Protein AF-A0A820HIS4-F1 (afdb_monomer)

InterPro domains:
  IPR001242 Condensation domain [PF00668] (1-145)

Solvent-accessible surface area (backbone atoms only — not comparable to full-atom values): 12343 Å² total; per-residue (Å²): 138,90,80,94,79,84,69,64,79,86,78,87,84,84,83,65,54,77,37,23,53,52,57,49,50,53,53,50,50,54,53,49,55,65,48,56,79,52,53,85,62,55,48,74,54,54,48,61,74,66,70,49,54,86,92,61,65,83,72,55,46,65,45,82,44,80,43,74,52,70,75,86,69,73,50,61,58,92,88,45,80,51,81,85,72,82,78,75,82,74,82,63,84,62,88,28,56,31,33,42,37,38,41,35,34,83,80,45,95,75,62,53,76,44,79,46,81,47,60,22,75,94,81,45,56,70,68,57,53,51,51,54,52,51,28,52,48,49,42,52,47,67,72,68,53,79,79,39,81,84,58,100,41,59,72,65,70,46,33,51,68,74,61,60,67,68,46,76,67,57,56,46,51,61,66,69,49,74,84,71,73,64,88,84,68,80,81,83,73,77,87,125

Nearest PDB structures (foldseek):
  6m7l-assembly1_B  TM=7.339E-01  e=7.867E-05  [Actinomadura] parvosata subsp. kistnae
  4whn-assembly2_D  TM=6.836E-01  e=1.164E+00  Actinobacillus pleuropneumoniae
  3sm4-assembly1_A  TM=3.757E-01  e=9.539E-01  Lambdavirus lambda
  7fiv-assembly1_B  TM=4.435E-01  e=6.954E+00  Wolbachia endosymbiont of Culex pipiens

Secondary structure (DSSP, 8-state):
--S--PPP--------TT-BHHHHHHHHHHHHHHHHTTTTS-HHHHHHHT---GGG-TT-SEEEEEEE------EEETTEEE------------SSSEEEEEEE-TTSTT-PEEEEEEE-TTT--HHHHHHHHHHHHHHHHHHH-TTSTTTT--GGG-BGGGS--S-HHHHHHHHHS-----TT--------

Organism: NCBI:txid433720

Foldseek 3Di:
DDDDPDADFQADQDDDQQAAPVRSVVSRVVRVVVRVVVRPDHPVVVCVVVPQDPVRCPRFQEAEAEDEDDPPPQPDDPPDGDDDDPPDPPPPADPHQKYKYWYFYPPPPVRDIDIDIDGHPVNDDPVVSVLQVVLVVQQVCVLPVPPQVPDPDDSRNDRNNPGDSQDPVNVVVVVVPDPPPPPPDDPPDDPD

Radius of gyration: 22.67 Å; Cα contacts (8 Å, |Δi|>4): 168; chains: 1; bounding box: 76×40×51 Å

Mean predicted aligned error: 12.43 Å

pLDDT: mean 74.9, std 14.66, range [38.06, 92.75]

Structure (mmCIF, N/CA/C/O backbone):
data_AF-A0A820HIS4-F1
#
_entry.id   AF-A0A820HIS4-F1
#
loop_
_atom_site.group_PDB
_atom_site.id
_atom_site.type_symbol
_atom_site.label_atom_id
_atom_site.label_alt_id
_atom_site.label_comp_id
_atom_site.label_asym_id
_atom_site.label_entity_id
_atom_site.label_seq_id
_atom_site.pdbx_PDB_ins_code
_atom_site.Cartn_x
_atom_site.Cartn_y
_atom_site.Cartn_z
_atom_site.occupancy
_atom_site.B_iso_or_equiv
_atom_site.auth_seq_id
_atom_site.auth_comp_id
_atom_site.auth_asym_id
_atom_site.auth_atom_id
_atom_site.pdbx_PDB_model_num
ATOM 1 N N . MET A 1 1 ? 19.728 6.999 -22.596 1.00 54.53 1 MET A N 1
ATOM 2 C CA . MET A 1 1 ? 18.481 6.765 -23.357 1.00 54.53 1 MET A CA 1
ATOM 3 C C . MET A 1 1 ? 17.351 7.439 -22.600 1.00 54.53 1 MET A C 1
ATOM 5 O O . MET A 1 1 ? 17.244 7.204 -21.406 1.00 54.53 1 MET A O 1
ATOM 9 N N . VAL A 1 2 ? 16.573 8.308 -23.246 1.0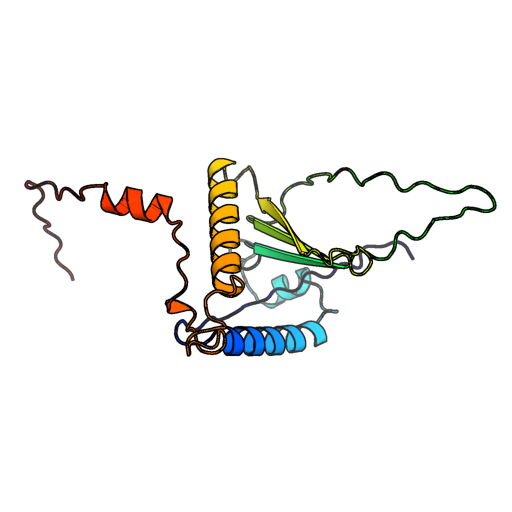0 71.06 2 VAL A N 1
ATOM 10 C CA . VAL A 1 2 ? 15.409 8.976 -22.634 1.00 71.06 2 VAL A CA 1
ATOM 11 C C . VAL A 1 2 ? 14.153 8.355 -23.244 1.00 71.06 2 VAL A C 1
ATOM 13 O O . VAL A 1 2 ? 14.049 8.290 -24.464 1.00 71.06 2 VAL A O 1
ATOM 16 N N . GLY A 1 3 ? 13.243 7.845 -22.413 1.00 72.88 3 GLY A N 1
ATOM 17 C CA . GLY A 1 3 ? 12.033 7.137 -22.845 1.00 72.88 3 GLY A CA 1
ATOM 18 C C . GLY A 1 3 ? 11.175 6.676 -21.661 1.00 72.88 3 GLY A C 1
ATOM 19 O O . GLY A 1 3 ? 11.574 6.827 -20.506 1.00 72.88 3 GLY A O 1
ATOM 20 N N . MET A 1 4 ? 9.986 6.134 -21.939 1.00 70.00 4 MET A N 1
ATOM 21 C CA . MET A 1 4 ? 9.056 5.636 -20.919 1.00 70.00 4 MET A CA 1
ATOM 22 C C . MET A 1 4 ? 9.367 4.169 -20.589 1.00 70.00 4 MET A C 1
ATOM 24 O O . MET A 1 4 ? 9.004 3.276 -21.346 1.00 70.00 4 MET A O 1
ATOM 28 N N . PHE A 1 5 ? 10.030 3.933 -19.453 1.00 70.81 5 PHE A N 1
ATOM 29 C CA . PHE A 1 5 ? 10.424 2.590 -18.986 1.00 70.81 5 PHE A CA 1
ATOM 30 C C . PHE A 1 5 ? 9.758 2.183 -17.665 1.00 70.81 5 PHE A C 1
ATOM 32 O O . PHE A 1 5 ? 10.146 1.196 -17.048 1.00 70.81 5 PHE A O 1
ATOM 39 N N . VAL A 1 6 ? 8.768 2.951 -17.207 1.00 72.56 6 VAL A N 1
ATOM 40 C CA . VAL A 1 6 ? 8.031 2.634 -15.981 1.00 72.56 6 VAL A CA 1
ATOM 41 C C . VAL A 1 6 ? 6.989 1.566 -16.303 1.00 72.56 6 VAL A C 1
ATOM 43 O O . VAL A 1 6 ? 6.107 1.799 -17.129 1.00 72.56 6 VAL A O 1
ATOM 46 N N . SER A 1 7 ? 7.091 0.409 -15.648 1.00 76.94 7 SER A N 1
ATOM 47 C CA . SER A 1 7 ? 6.099 -0.666 -15.724 1.00 76.94 7 SER A CA 1
ATOM 48 C C . SER A 1 7 ? 5.192 -0.618 -14.494 1.00 76.94 7 SER A C 1
ATOM 50 O O . SER A 1 7 ? 5.674 -0.492 -13.368 1.00 76.94 7 SER A O 1
ATOM 52 N N . THR A 1 8 ? 3.878 -0.698 -14.703 1.00 82.69 8 THR A N 1
ATOM 53 C CA . THR A 1 8 ? 2.889 -0.860 -13.629 1.00 82.69 8 THR A CA 1
ATOM 54 C C . THR A 1 8 ? 2.441 -2.311 -13.617 1.00 82.69 8 THR A C 1
ATOM 56 O O . THR A 1 8 ? 1.955 -2.808 -14.631 1.00 82.69 8 THR A O 1
ATOM 59 N N . LEU A 1 9 ? 2.587 -2.978 -12.474 1.00 86.00 9 LEU A N 1
ATOM 60 C CA . LEU A 1 9 ? 2.253 -4.391 -12.331 1.00 86.00 9 LEU A CA 1
ATOM 61 C C . LEU A 1 9 ? 0.975 -4.538 -11.506 1.00 86.00 9 LEU A C 1
ATOM 63 O O . LEU A 1 9 ? 0.950 -4.086 -10.359 1.00 86.00 9 LEU A O 1
ATOM 67 N N . PRO A 1 10 ? -0.090 -5.140 -12.063 1.00 84.88 10 PRO A N 1
ATOM 68 C CA . PRO A 1 10 ? -1.298 -5.390 -11.301 1.00 84.88 10 PRO A CA 1
ATOM 69 C C . PRO A 1 10 ? -1.008 -6.476 -10.264 1.00 84.88 10 PRO A C 1
ATOM 71 O O . PRO A 1 10 ? -0.492 -7.546 -10.592 1.00 84.88 10 PRO A O 1
ATOM 74 N N . HIS A 1 11 ? -1.344 -6.199 -9.007 1.00 84.19 11 HIS A N 1
ATOM 75 C CA . HIS A 1 11 ? -1.096 -7.117 -7.905 1.00 84.19 11 HIS A CA 1
ATOM 76 C C . HIS A 1 11 ? -2.400 -7.425 -7.172 1.00 84.19 11 HIS A C 1
ATOM 78 O O . HIS A 1 11 ? -3.087 -6.521 -6.703 1.00 84.19 11 HIS A O 1
ATOM 84 N N . ARG A 1 12 ? -2.750 -8.712 -7.081 1.00 83.88 12 ARG A N 1
ATOM 85 C CA . ARG A 1 12 ? -3.917 -9.175 -6.325 1.00 83.88 12 ARG A CA 1
ATOM 86 C C . ARG A 1 12 ? -3.440 -9.850 -5.049 1.00 83.88 12 ARG A C 1
ATOM 88 O O . ARG A 1 12 ? -2.970 -10.983 -5.096 1.00 83.88 12 ARG A O 1
ATOM 95 N N . ILE A 1 13 ? -3.592 -9.155 -3.928 1.00 84.12 13 ILE A N 1
ATOM 96 C CA . ILE A 1 13 ? -3.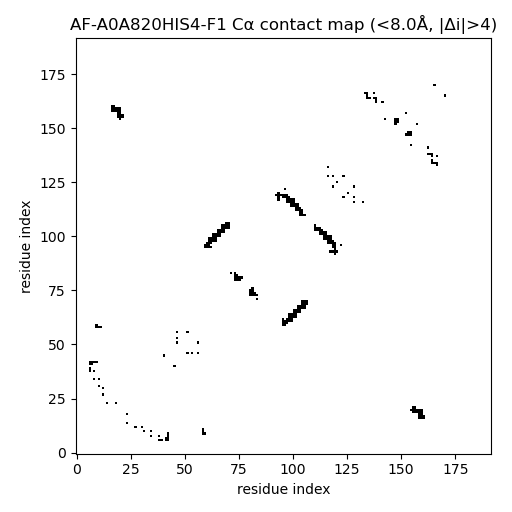290 -9.693 -2.601 1.00 84.12 13 ILE A CA 1
ATOM 97 C C . ILE A 1 13 ? -4.575 -10.285 -2.026 1.00 84.12 13 ILE A C 1
ATOM 99 O O . ILE A 1 13 ? -5.604 -9.613 -1.976 1.00 84.12 13 ILE A O 1
ATOM 103 N N . GLN A 1 14 ? -4.522 -11.550 -1.616 1.00 86.00 14 GLN A N 1
ATOM 104 C CA . GLN A 1 14 ? -5.547 -12.155 -0.770 1.00 86.00 14 GLN A CA 1
ATOM 105 C C . GLN A 1 14 ? -5.054 -12.086 0.671 1.00 86.00 14 GLN A C 1
ATOM 107 O O . GLN A 1 14 ? -3.900 -12.404 0.938 1.00 86.00 14 GLN A O 1
ATOM 112 N N . VAL A 1 15 ? -5.916 -11.630 1.573 1.00 87.31 15 VAL A N 1
ATOM 113 C CA . VAL A 1 15 ? -5.602 -11.504 2.997 1.00 87.31 15 VAL A CA 1
ATOM 114 C C . VAL A 1 15 ? -6.544 -12.422 3.755 1.00 87.31 15 VAL A C 1
ATOM 116 O O . VAL A 1 15 ? -7.760 -12.308 3.598 1.00 87.31 15 VAL A O 1
ATOM 119 N N . ASP A 1 16 ? -5.980 -13.322 4.553 1.00 87.81 16 ASP A N 1
ATOM 120 C CA . ASP A 1 16 ? -6.727 -14.083 5.547 1.00 87.81 16 ASP A CA 1
ATOM 121 C C . ASP A 1 16 ? -6.725 -13.305 6.869 1.00 87.81 16 ASP A C 1
ATOM 123 O O . ASP A 1 16 ? -5.697 -12.765 7.285 1.00 87.81 16 ASP A O 1
ATOM 127 N N . SER A 1 17 ? -7.884 -13.210 7.519 1.00 83.38 17 SER A N 1
ATOM 128 C CA . SER A 1 17 ? -8.020 -12.503 8.791 1.00 83.38 17 SER A CA 1
ATOM 129 C C . SER A 1 17 ? -7.248 -13.172 9.922 1.00 83.38 17 SER A C 1
ATOM 131 O O . SER A 1 17 ? -6.859 -12.478 10.863 1.00 83.38 17 SER A O 1
ATOM 133 N N . ASP A 1 18 ? -7.030 -14.486 9.835 1.00 86.31 18 ASP A N 1
ATOM 134 C CA . ASP A 1 18 ? -6.417 -15.281 10.897 1.00 86.31 18 ASP A CA 1
ATOM 135 C C . ASP A 1 18 ? -4.886 -15.240 10.850 1.00 86.31 18 ASP A C 1
ATOM 137 O O . ASP A 1 18 ? -4.239 -15.500 11.866 1.00 86.31 18 ASP A O 1
ATOM 141 N N . TRP A 1 19 ? -4.304 -14.829 9.720 1.00 87.06 19 TRP A N 1
ATOM 142 C CA . TRP A 1 19 ? -2.857 -14.698 9.558 1.00 87.06 19 TRP A CA 1
ATOM 143 C C . TRP A 1 19 ? -2.252 -13.700 10.535 1.00 87.06 19 TRP A C 1
ATOM 145 O O . TRP A 1 19 ? -2.835 -12.652 10.838 1.00 87.06 19 TRP A O 1
ATOM 155 N N . SER A 1 20 ? -1.047 -14.018 11.006 1.00 85.94 20 SER A N 1
ATOM 156 C CA . SER A 1 20 ? -0.206 -13.036 11.673 1.00 85.94 20 SER A CA 1
ATOM 157 C C . SER A 1 20 ? 0.319 -12.009 10.666 1.00 85.94 20 SER A C 1
ATOM 159 O O . SER A 1 20 ? 0.271 -12.195 9.446 1.00 85.94 20 SER A O 1
ATOM 161 N N . PHE A 1 21 ? 0.852 -10.902 11.176 1.00 83.75 21 PHE A N 1
ATOM 162 C CA . PHE A 1 21 ? 1.512 -9.919 10.322 1.00 83.75 21 PHE A CA 1
ATOM 163 C C . PHE A 1 2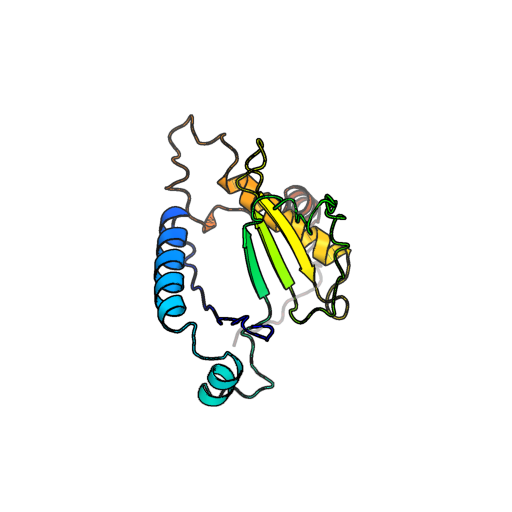1 ? 2.737 -10.495 9.585 1.00 83.75 21 PHE A C 1
ATOM 165 O O . PHE A 1 21 ? 2.993 -10.117 8.442 1.00 83.75 21 PHE A O 1
ATOM 172 N N . GLU A 1 22 ? 3.465 -11.426 10.208 1.00 84.62 22 GLU A N 1
ATOM 173 C CA . GLU A 1 22 ? 4.621 -12.093 9.597 1.00 84.62 22 GLU A CA 1
ATOM 174 C C . GLU A 1 22 ? 4.187 -12.991 8.432 1.00 84.62 22 GLU A C 1
ATOM 176 O O . GLU A 1 22 ? 4.726 -12.854 7.332 1.00 84.62 22 GLU A O 1
ATOM 181 N N . ASP A 1 23 ? 3.138 -13.796 8.632 1.00 88.88 23 ASP A N 1
ATOM 182 C CA . ASP A 1 23 ? 2.566 -14.653 7.584 1.00 88.88 23 ASP A CA 1
ATOM 183 C C . ASP A 1 23 ? 2.096 -13.823 6.380 1.00 88.88 23 ASP A C 1
ATOM 185 O O . ASP A 1 23 ? 2.324 -14.185 5.224 1.00 88.88 23 ASP A O 1
ATOM 189 N N . LEU A 1 24 ? 1.471 -12.667 6.636 1.00 89.00 24 LEU A N 1
ATOM 190 C CA . LEU A 1 24 ? 1.051 -11.757 5.573 1.00 89.00 24 LEU A CA 1
ATOM 191 C C . LEU A 1 24 ? 2.242 -11.187 4.804 1.00 89.00 24 LEU A C 1
ATOM 193 O O . LEU A 1 24 ? 2.196 -11.146 3.574 1.00 89.00 24 LEU A O 1
ATOM 197 N N . ILE A 1 25 ? 3.291 -10.726 5.493 1.00 89.62 25 ILE A N 1
ATOM 198 C CA . ILE A 1 25 ? 4.489 -10.205 4.822 1.00 89.62 25 ILE A CA 1
ATOM 199 C C . ILE A 1 25 ? 5.127 -11.298 3.973 1.00 89.62 25 ILE A C 1
ATOM 201 O O . ILE A 1 25 ? 5.506 -11.028 2.833 1.00 89.62 25 ILE A O 1
ATOM 205 N N . GLU A 1 26 ? 5.244 -12.515 4.500 1.00 91.06 26 GLU A N 1
ATOM 206 C CA . GLU A 1 26 ? 5.811 -13.633 3.759 1.00 91.06 26 GLU A CA 1
ATOM 207 C C . GLU A 1 26 ? 4.979 -13.951 2.513 1.00 91.06 26 GLU A C 1
ATOM 209 O O . GLU A 1 26 ? 5.528 -13.983 1.408 1.00 91.06 26 GLU A O 1
ATOM 214 N N . HIS A 1 27 ? 3.655 -14.043 2.654 1.00 91.62 27 HIS A N 1
ATOM 215 C CA . HIS A 1 27 ? 2.746 -14.253 1.532 1.00 91.62 27 HIS A CA 1
ATOM 216 C C . HIS A 1 27 ? 2.874 -13.155 0.464 1.00 91.62 27 HIS A C 1
ATOM 218 O O . HIS A 1 27 ? 3.011 -13.441 -0.729 1.00 91.62 27 HIS A O 1
ATOM 224 N N . VAL A 1 28 ? 2.858 -11.882 0.875 1.00 91.56 28 VAL A N 1
ATOM 225 C CA . VAL A 1 28 ? 2.992 -10.740 -0.041 1.00 91.56 28 VAL A CA 1
ATOM 226 C C . VAL A 1 28 ? 4.362 -10.746 -0.714 1.00 91.56 28 VAL A C 1
ATOM 228 O O . VAL A 1 28 ? 4.444 -10.522 -1.920 1.00 91.56 28 VAL A O 1
ATOM 231 N N . ARG A 1 29 ? 5.441 -11.050 0.016 1.00 91.75 29 ARG A N 1
ATOM 232 C CA . ARG A 1 29 ? 6.801 -11.152 -0.532 1.00 91.75 29 ARG A CA 1
ATOM 233 C C . ARG A 1 29 ? 6.873 -12.206 -1.632 1.00 91.75 29 ARG A C 1
ATOM 235 O O . ARG A 1 29 ? 7.369 -11.904 -2.716 1.00 91.75 29 ARG A O 1
ATOM 242 N N . GLU A 1 30 ? 6.373 -13.413 -1.382 1.00 92.00 30 GLU A N 1
ATOM 243 C CA . GLU A 1 30 ? 6.366 -14.497 -2.370 1.00 92.00 30 GLU A CA 1
ATOM 244 C C . GLU A 1 30 ? 5.580 -14.116 -3.628 1.00 92.00 30 GLU A C 1
ATOM 246 O O . GLU A 1 30 ? 6.072 -14.269 -4.751 1.00 92.00 30 GLU A O 1
ATOM 251 N N . LYS A 1 31 ? 4.380 -13.547 -3.457 1.00 90.38 31 LYS A N 1
ATOM 252 C CA . LYS A 1 31 ? 3.557 -13.094 -4.584 1.00 90.38 31 LYS A CA 1
ATOM 253 C C . LYS A 1 31 ? 4.231 -11.970 -5.363 1.00 90.38 31 LYS A C 1
ATOM 255 O O . LYS A 1 31 ? 4.244 -12.020 -6.594 1.00 90.38 31 LYS A O 1
ATOM 260 N N . CYS A 1 32 ? 4.809 -10.983 -4.684 1.00 89.06 32 CYS A N 1
ATOM 261 C CA . CYS A 1 32 ? 5.544 -9.892 -5.320 1.00 89.06 32 CYS A CA 1
ATOM 262 C C . CYS A 1 32 ? 6.715 -10.418 -6.155 1.00 89.06 32 CYS A C 1
ATOM 264 O O . CYS A 1 32 ? 6.837 -10.044 -7.320 1.00 89.06 32 CYS A O 1
ATOM 266 N N . LEU A 1 33 ? 7.531 -11.325 -5.606 1.00 90.25 33 LEU A N 1
ATOM 267 C CA . LEU A 1 33 ? 8.662 -11.916 -6.326 1.00 90.25 33 LEU A CA 1
ATOM 268 C C . LEU A 1 33 ? 8.210 -12.662 -7.589 1.00 90.25 33 LEU A C 1
ATOM 270 O O . LEU A 1 33 ? 8.766 -12.421 -8.657 1.00 90.25 33 LEU A O 1
ATOM 274 N N . SER A 1 34 ? 7.147 -13.469 -7.502 1.00 87.69 34 SER A N 1
ATOM 275 C CA . SER A 1 34 ? 6.618 -14.204 -8.664 1.00 87.69 34 SER A CA 1
ATOM 276 C C . SER A 1 34 ? 6.137 -13.294 -9.806 1.00 87.69 34 SER A C 1
ATOM 278 O O . SER A 1 34 ? 6.223 -13.641 -10.983 1.00 87.69 34 SER A O 1
ATOM 280 N N . ILE A 1 35 ? 5.641 -12.096 -9.483 1.00 85.50 35 ILE A N 1
ATOM 281 C CA . ILE A 1 35 ? 5.148 -11.138 -10.482 1.00 85.50 35 ILE A CA 1
ATOM 282 C C . ILE A 1 35 ? 6.287 -10.297 -11.060 1.00 85.50 35 ILE A C 1
ATOM 284 O O . ILE A 1 35 ? 6.244 -9.944 -12.238 1.00 85.50 35 ILE A O 1
ATOM 288 N N . LEU A 1 36 ? 7.332 -10.019 -10.276 1.00 84.88 36 LEU A N 1
ATOM 289 C CA . LEU A 1 36 ? 8.511 -9.299 -10.760 1.00 84.88 36 LEU A CA 1
ATOM 290 C C . LEU A 1 36 ? 9.236 -10.049 -11.887 1.00 84.88 36 LEU A C 1
ATOM 292 O O . LEU A 1 36 ? 9.745 -9.402 -12.804 1.00 84.88 36 LEU A O 1
ATOM 296 N N . GLU A 1 37 ? 9.202 -11.385 -11.891 1.00 86.50 37 GLU A N 1
ATOM 297 C CA . GLU A 1 37 ? 9.705 -12.215 -13.001 1.00 86.50 37 GLU A CA 1
ATOM 298 C C . GLU A 1 37 ? 9.013 -11.905 -14.343 1.00 86.50 37 GLU A C 1
ATOM 300 O O . GLU A 1 37 ? 9.610 -12.053 -15.407 1.00 86.50 37 GLU A O 1
ATOM 305 N N . HIS A 1 38 ? 7.780 -11.393 -14.300 1.00 85.06 38 HIS A N 1
ATOM 306 C CA . HIS A 1 38 ? 6.959 -11.054 -15.464 1.00 85.06 38 HIS A CA 1
ATOM 307 C C . HIS A 1 38 ? 6.901 -9.539 -15.735 1.00 85.06 38 HIS A C 1
ATOM 309 O O . HIS A 1 38 ? 6.102 -9.075 -16.550 1.00 85.06 38 HIS A O 1
ATOM 315 N N . SER A 1 39 ? 7.755 -8.748 -15.072 1.00 83.31 39 SER A N 1
ATOM 316 C CA . SER A 1 39 ? 7.680 -7.277 -15.051 1.00 83.31 39 SER A CA 1
ATOM 317 C C . SER A 1 39 ? 7.829 -6.587 -16.414 1.00 83.31 39 SER A C 1
ATOM 319 O O . SER A 1 39 ? 7.424 -5.431 -16.586 1.00 83.31 39 SER A O 1
ATOM 321 N N . HIS A 1 40 ? 8.387 -7.303 -17.390 1.00 85.25 40 HIS A N 1
ATOM 322 C CA . HIS A 1 40 ? 8.583 -6.834 -18.756 1.00 85.25 40 HIS A CA 1
ATOM 323 C C . HIS A 1 40 ? 7.307 -6.824 -19.596 1.00 85.25 40 HIS A C 1
ATOM 325 O O . HIS A 1 40 ? 7.320 -6.216 -20.665 1.00 85.25 40 HIS A O 1
ATOM 331 N N . TYR A 1 41 ? 6.228 -7.475 -19.148 1.00 86.06 41 TYR A N 1
ATOM 332 C CA . TYR A 1 41 ? 4.973 -7.502 -19.888 1.00 86.06 41 TYR A CA 1
ATOM 333 C C . TYR A 1 41 ? 4.128 -6.254 -19.577 1.00 86.06 41 TYR A C 1
ATOM 335 O O . TYR A 1 41 ? 3.691 -6.077 -18.438 1.00 86.06 41 TYR A O 1
ATOM 343 N N . PRO A 1 42 ? 3.894 -5.354 -20.552 1.00 83.69 42 PRO A N 1
ATOM 344 C CA . PRO A 1 42 ? 3.206 -4.094 -20.287 1.00 83.69 42 PRO A CA 1
ATOM 345 C C . PRO A 1 42 ? 1.748 -4.285 -19.846 1.00 83.69 42 PRO A C 1
ATOM 347 O O . PRO A 1 42 ? 1.003 -5.056 -20.451 1.00 83.69 42 PRO A O 1
ATOM 350 N N . LEU A 1 43 ? 1.305 -3.477 -18.874 1.00 81.06 43 LEU A N 1
ATOM 351 C CA . LEU A 1 43 ? -0.064 -3.488 -18.335 1.00 81.06 43 LEU A CA 1
ATOM 352 C C . LEU A 1 43 ? -1.153 -3.465 -19.419 1.00 81.06 43 LEU A C 1
ATOM 354 O O . LEU A 1 43 ? -2.132 -4.195 -19.321 1.00 81.06 43 LEU A O 1
ATOM 358 N N . GLN A 1 44 ? -0.984 -2.656 -20.469 1.00 79.62 44 GLN A N 1
ATOM 359 C CA . GLN A 1 44 ? -1.964 -2.537 -21.559 1.00 79.62 44 GLN A CA 1
ATOM 360 C C . GLN A 1 44 ? -2.273 -3.880 -22.242 1.00 79.62 44 GLN A C 1
ATOM 362 O O . GLN A 1 44 ? -3.411 -4.126 -22.646 1.00 79.62 44 GLN A O 1
ATOM 367 N N . TYR A 1 45 ? -1.275 -4.761 -22.341 1.00 84.94 45 TYR A N 1
ATOM 368 C CA . TYR A 1 45 ? -1.445 -6.076 -22.941 1.00 84.94 45 TYR A CA 1
ATOM 369 C C . TYR A 1 45 ? -2.092 -7.044 -21.953 1.00 84.94 45 TYR A C 1
ATOM 371 O O . TYR A 1 45 ? -3.042 -7.718 -22.329 1.00 84.94 45 TYR A O 1
ATOM 379 N N . ILE A 1 46 ? -1.717 -6.998 -20.667 1.00 82.62 46 ILE A N 1
ATOM 380 C CA . ILE A 1 46 ? -2.406 -7.752 -19.597 1.00 82.62 46 ILE A CA 1
ATOM 381 C C . ILE A 1 46 ? -3.915 -7.464 -19.613 1.00 82.62 46 ILE A C 1
ATOM 383 O O . ILE A 1 46 ? -4.741 -8.374 -19.538 1.00 82.62 46 ILE A O 1
ATOM 387 N N . LEU A 1 47 ? -4.289 -6.190 -19.743 1.00 78.69 47 LEU A N 1
ATOM 388 C CA . LEU A 1 47 ? -5.691 -5.776 -19.802 1.00 78.69 47 LEU A CA 1
ATOM 389 C C . LEU A 1 47 ? -6.408 -6.310 -21.045 1.00 78.69 47 LEU A C 1
ATOM 391 O O . LEU A 1 47 ? -7.563 -6.712 -20.952 1.00 78.69 47 LEU A O 1
ATOM 395 N N . THR A 1 48 ? -5.728 -6.343 -22.189 1.00 80.88 48 THR A N 1
ATOM 396 C CA . THR A 1 48 ? -6.304 -6.848 -23.443 1.00 80.88 48 THR A CA 1
ATOM 397 C C . THR A 1 48 ? -6.494 -8.367 -23.395 1.00 80.88 48 THR A C 1
ATOM 399 O O . THR A 1 48 ? -7.561 -8.866 -23.753 1.00 80.88 48 THR A O 1
ATOM 402 N N . ASP A 1 49 ? -5.497 -9.094 -22.891 1.00 83.94 49 ASP A N 1
ATOM 403 C CA . ASP A 1 49 ? -5.476 -10.562 -22.875 1.00 83.94 49 ASP A CA 1
ATOM 404 C C . ASP A 1 49 ? -6.373 -11.163 -21.790 1.00 83.94 49 ASP A C 1
ATOM 406 O O . ASP A 1 49 ? -6.881 -12.272 -21.927 1.00 83.94 49 ASP A O 1
ATOM 410 N N . SER A 1 50 ? -6.604 -10.429 -20.701 1.00 76.50 50 SER A N 1
ATOM 411 C CA . SER A 1 50 ? -7.456 -10.885 -19.596 1.00 76.50 50 SER A CA 1
ATOM 412 C C . SER A 1 50 ? -8.951 -10.950 -19.943 1.00 76.50 50 SER A C 1
ATOM 414 O O . SER A 1 50 ? -9.743 -11.380 -19.105 1.00 76.50 50 SER A O 1
ATOM 416 N N . HIS A 1 51 ? -9.360 -10.526 -21.149 1.00 66.62 51 HIS A N 1
ATOM 417 C CA . HIS A 1 51 ? -10.760 -10.425 -21.594 1.00 66.62 51 HIS A CA 1
ATOM 418 C C . HIS A 1 51 ? -11.678 -9.634 -20.642 1.00 66.62 51 HIS A C 1
ATOM 420 O O . HIS A 1 51 ? -12.908 -9.681 -20.753 1.00 66.62 51 HIS A O 1
ATOM 426 N N . LEU A 1 52 ? -11.096 -8.878 -19.712 1.00 62.75 52 LEU A N 1
ATOM 427 C CA . LEU A 1 52 ? -11.821 -7.959 -18.858 1.00 62.75 52 LEU A CA 1
ATOM 428 C C . LEU A 1 52 ? -12.343 -6.834 -19.749 1.00 62.75 52 LEU A C 1
ATOM 430 O O . LEU A 1 52 ? -11.584 -6.184 -20.468 1.00 62.75 52 LEU A O 1
ATOM 434 N N . LYS A 1 53 ? -13.659 -6.596 -19.734 1.00 57.47 53 LYS A N 1
ATOM 435 C CA . LYS A 1 53 ? -14.217 -5.413 -20.403 1.00 57.47 53 LYS A CA 1
ATOM 436 C C . LYS A 1 53 ? -13.497 -4.187 -19.841 1.00 57.47 53 LYS A C 1
ATOM 438 O O . LYS A 1 53 ? -13.399 -4.066 -18.626 1.00 57.47 53 LYS A O 1
ATOM 443 N N . GLN A 1 54 ? -13.035 -3.271 -20.695 1.00 54.59 54 GLN A N 1
ATOM 444 C CA . GLN A 1 54 ? -12.334 -2.047 -20.270 1.00 54.59 54 GLN A CA 1
ATOM 445 C C . GLN A 1 54 ? -13.130 -1.215 -19.241 1.00 54.59 54 GLN A C 1
ATOM 447 O O . GLN A 1 54 ? -12.531 -0.513 -18.438 1.00 54.59 54 GLN A O 1
ATOM 452 N N . SER A 1 55 ? -14.464 -1.334 -19.222 1.00 53.31 55 SER A N 1
ATOM 453 C CA . SER A 1 55 ? -15.352 -0.713 -18.225 1.00 53.31 55 SER A CA 1
ATOM 454 C C . SER A 1 55 ? -15.357 -1.397 -16.850 1.00 53.31 55 SER A C 1
ATOM 456 O O . SER A 1 55 ? -15.891 -0.845 -15.899 1.00 53.31 55 SER A O 1
ATOM 458 N N . ASN A 1 56 ? -14.820 -2.613 -16.760 1.00 51.12 56 ASN A N 1
ATOM 459 C CA . ASN A 1 56 ? -14.860 -3.499 -15.598 1.00 51.12 56 ASN A CA 1
ATOM 460 C C . ASN A 1 56 ? -13.442 -3.905 -15.186 1.00 51.12 56 ASN A C 1
ATOM 462 O O . ASN A 1 56 ? -13.239 -5.054 -14.807 1.00 51.12 56 ASN A O 1
ATOM 466 N N . VAL A 1 57 ? -12.453 -3.022 -15.321 1.00 53.69 57 VAL A N 1
ATOM 467 C CA . VAL A 1 57 ? -11.102 -3.259 -14.800 1.00 53.69 57 VAL A CA 1
ATOM 468 C C . VAL A 1 57 ? -11.069 -2.696 -13.374 1.00 53.69 57 VAL A C 1
ATOM 470 O O . VAL A 1 57 ? -10.701 -1.538 -13.206 1.00 53.69 57 VAL A O 1
ATOM 473 N N . PRO A 1 58 ? -11.423 -3.461 -12.322 1.00 55.44 58 PRO A N 1
ATOM 474 C CA . PRO A 1 58 ? -11.487 -2.977 -10.944 1.00 55.44 58 PRO A CA 1
ATOM 475 C C . PRO A 1 58 ? -10.089 -3.047 -10.294 1.00 55.44 58 PRO A C 1
ATOM 477 O O . PRO A 1 58 ? -9.939 -3.084 -9.081 1.00 55.44 58 PRO A O 1
ATOM 480 N N . PHE A 1 59 ? -9.029 -3.185 -11.101 1.00 54.34 59 PHE A N 1
ATOM 481 C CA . PHE A 1 59 ? -7.708 -3.614 -10.633 1.00 54.34 59 PHE A CA 1
ATOM 482 C C . PHE A 1 59 ? -6.769 -2.456 -10.288 1.00 54.34 59 PHE A C 1
ATOM 484 O O . PHE A 1 59 ? -5.674 -2.703 -9.793 1.00 54.34 59 PHE A O 1
ATOM 491 N N . LEU A 1 60 ? -7.151 -1.210 -10.581 1.00 58.38 60 LEU A N 1
ATOM 492 C CA . LEU A 1 60 ? -6.273 -0.039 -10.455 1.00 58.38 60 LEU A CA 1
ATOM 493 C C . LEU A 1 60 ? -6.955 1.087 -9.668 1.00 58.38 60 LEU A C 1
ATOM 495 O O . LEU A 1 60 ? -6.806 2.260 -9.985 1.00 58.38 60 LEU A O 1
ATOM 499 N N . GLU A 1 61 ? -7.705 0.729 -8.632 1.00 76.50 61 GLU A N 1
ATOM 500 C CA . GLU A 1 61 ? -8.238 1.700 -7.669 1.00 76.50 61 GLU A CA 1
ATOM 501 C C . GLU A 1 61 ? -7.100 2.232 -6.778 1.00 76.50 61 GLU A C 1
ATOM 503 O O . GLU A 1 61 ? -7.030 3.419 -6.464 1.00 76.50 61 GLU A O 1
ATOM 508 N N . ILE A 1 62 ? -6.139 1.368 -6.430 1.00 85.94 62 ILE A N 1
ATOM 509 C CA . ILE A 1 62 ? -5.051 1.698 -5.506 1.00 85.94 62 ILE A CA 1
ATOM 510 C C . ILE A 1 62 ? -3.693 1.419 -6.153 1.00 85.94 62 ILE A C 1
ATOM 512 O O . ILE A 1 62 ? -3.431 0.312 -6.621 1.00 85.94 62 ILE A O 1
ATOM 516 N N . ALA A 1 63 ? -2.802 2.411 -6.129 1.00 88.12 63 ALA A N 1
ATOM 517 C CA . ALA A 1 63 ? -1.404 2.261 -6.526 1.00 88.12 63 ALA A CA 1
ATOM 518 C C . ALA A 1 63 ? -0.451 2.403 -5.334 1.00 88.12 63 ALA A C 1
ATOM 520 O O . ALA A 1 63 ? -0.621 3.281 -4.488 1.00 88.12 63 ALA A O 1
ATOM 521 N N . LEU A 1 64 ? 0.599 1.581 -5.311 1.00 89.50 64 LEU A N 1
ATOM 522 C CA . LEU A 1 64 ? 1.705 1.678 -4.364 1.00 89.50 64 LEU A CA 1
ATOM 523 C C . LEU A 1 64 ? 2.997 1.979 -5.124 1.00 89.50 64 LEU A C 1
ATOM 525 O O . LEU A 1 64 ? 3.401 1.212 -5.994 1.00 89.50 64 LEU A O 1
ATOM 529 N N . ASN A 1 65 ? 3.666 3.062 -4.746 1.00 89.56 65 ASN A N 1
ATOM 530 C CA . ASN A 1 65 ? 4.996 3.402 -5.229 1.00 89.56 65 ASN A CA 1
ATOM 531 C C . ASN A 1 65 ? 5.979 3.349 -4.068 1.00 89.56 65 ASN A C 1
ATOM 533 O O . ASN A 1 65 ? 5.767 4.009 -3.057 1.00 89.56 65 ASN A O 1
ATOM 537 N N . PHE A 1 66 ? 7.082 2.632 -4.239 1.00 89.25 66 PHE A N 1
ATOM 538 C CA . PHE A 1 66 ? 8.212 2.689 -3.322 1.00 89.25 66 PHE A CA 1
ATOM 539 C C . PHE A 1 66 ? 9.397 3.307 -4.055 1.00 89.25 66 PHE A C 1
ATOM 541 O O . PHE A 1 66 ? 9.848 2.778 -5.070 1.00 89.25 66 PHE A O 1
ATOM 548 N N . ILE A 1 67 ? 9.871 4.453 -3.574 1.00 87.44 67 ILE A N 1
ATOM 549 C CA . ILE A 1 67 ? 10.960 5.204 -4.191 1.00 87.44 67 ILE A CA 1
ATOM 550 C C . ILE A 1 67 ? 12.085 5.320 -3.172 1.00 87.44 67 ILE A C 1
ATOM 552 O O . ILE A 1 67 ? 11.949 5.979 -2.140 1.00 87.44 67 ILE A O 1
ATOM 556 N N . THR A 1 68 ? 13.219 4.713 -3.502 1.00 84.56 68 THR A N 1
ATOM 557 C CA . THR A 1 68 ? 14.474 4.959 -2.798 1.00 84.56 68 THR A CA 1
ATOM 558 C C . THR A 1 68 ? 15.115 6.200 -3.398 1.00 84.56 68 THR A C 1
ATOM 560 O O . THR A 1 68 ? 15.476 6.220 -4.576 1.00 84.56 68 THR A O 1
ATOM 563 N N . LEU A 1 69 ? 15.236 7.253 -2.596 1.00 80.12 69 LEU A N 1
ATOM 564 C CA . LEU A 1 69 ? 15.980 8.443 -2.973 1.00 80.12 69 LEU A CA 1
ATOM 565 C C . LEU A 1 69 ? 17.463 8.078 -2.975 1.00 80.12 69 LEU A C 1
ATOM 567 O O . LEU A 1 69 ? 17.996 7.622 -1.968 1.00 80.12 69 LEU A O 1
ATOM 571 N N . SER A 1 70 ? 18.123 8.244 -4.116 1.00 67.94 70 SER A N 1
ATOM 572 C CA . SER A 1 70 ? 19.578 8.135 -4.169 1.00 67.94 70 SER A CA 1
ATOM 573 C C . SER A 1 70 ? 20.204 9.328 -3.449 1.00 67.94 70 SER A C 1
ATOM 575 O O . SER A 1 70 ? 19.560 10.373 -3.303 1.00 67.94 70 SER A O 1
ATOM 577 N N . GLU A 1 71 ? 21.465 9.177 -3.036 1.00 60.94 71 GLU A N 1
ATOM 578 C CA . GLU A 1 71 ? 22.299 10.283 -2.565 1.00 60.94 71 GLU A CA 1
ATOM 579 C C . GLU A 1 71 ? 22.075 11.524 -3.425 1.00 60.94 71 GLU A C 1
ATOM 581 O O . GLU A 1 71 ? 21.917 11.415 -4.646 1.00 60.94 71 GLU A O 1
ATOM 586 N N . LYS A 1 72 ? 22.085 12.702 -2.785 1.00 58.00 72 LYS A N 1
ATOM 587 C CA . LYS A 1 72 ? 22.253 13.981 -3.478 1.00 58.00 72 LYS A CA 1
ATOM 588 C C . LYS A 1 72 ? 23.552 13.890 -4.271 1.00 58.00 72 LYS A C 1
ATOM 590 O O . LYS A 1 72 ? 24.605 14.290 -3.783 1.00 58.00 72 LYS A O 1
ATOM 595 N N . SER A 1 73 ? 23.493 13.354 -5.483 1.00 52.25 73 SER A N 1
ATOM 596 C CA . SER A 1 73 ? 24.571 13.472 -6.436 1.00 52.25 73 SER A CA 1
ATOM 597 C C . SER A 1 73 ? 24.715 14.968 -6.636 1.00 52.25 73 SER A C 1
ATOM 599 O O . SER A 1 73 ? 23.828 15.597 -7.215 1.00 52.25 73 SER A O 1
ATOM 601 N N . GLN A 1 74 ? 25.772 15.556 -6.070 1.00 55.47 74 GLN A N 1
ATOM 602 C CA . GLN A 1 74 ? 26.236 16.867 -6.486 1.00 55.47 74 GLN A CA 1
ATOM 603 C C . GLN A 1 74 ? 26.417 16.757 -7.991 1.00 55.47 74 GLN A C 1
ATOM 605 O O . GLN A 1 74 ? 27.372 16.148 -8.470 1.00 55.47 74 GLN A O 1
ATOM 610 N N . TRP A 1 75 ? 25.437 17.250 -8.739 1.00 58.31 75 TRP A N 1
ATOM 611 C CA . TRP A 1 75 ? 25.563 17.321 -10.175 1.00 58.31 75 TRP A CA 1
ATOM 612 C C . TRP A 1 75 ? 26.594 18.413 -10.426 1.00 58.31 75 TRP A C 1
ATOM 614 O O . TRP A 1 75 ? 26.314 19.601 -10.273 1.00 58.31 75 TRP A O 1
ATOM 624 N N . SER A 1 76 ? 27.824 18.008 -10.713 1.00 60.91 76 SER A N 1
ATOM 625 C CA . SER A 1 76 ? 28.833 18.912 -11.233 1.00 60.91 76 SER A CA 1
ATOM 626 C C . SER A 1 76 ? 28.709 18.925 -12.750 1.00 60.91 76 SER A C 1
ATOM 628 O O . SER A 1 76 ? 28.687 17.882 -13.405 1.00 60.91 76 SER A O 1
ATOM 630 N N . LEU A 1 77 ? 28.594 20.125 -13.310 1.00 62.34 77 LEU A N 1
ATOM 631 C CA . LEU A 1 77 ? 28.862 20.350 -14.722 1.00 62.34 77 LEU A CA 1
ATOM 632 C C . LEU A 1 77 ? 30.148 21.167 -14.775 1.00 62.34 77 LEU A C 1
ATOM 634 O O . LEU A 1 77 ? 30.171 22.325 -14.356 1.00 62.34 77 LEU A O 1
ATOM 638 N N . ASP A 1 78 ? 31.226 20.525 -15.212 1.00 74.00 78 ASP A N 1
ATOM 639 C CA . ASP A 1 78 ? 32.588 21.057 -15.208 1.00 74.00 78 ASP A CA 1
ATOM 640 C C . ASP A 1 78 ? 33.018 21.595 -13.826 1.00 74.00 78 ASP A C 1
ATOM 642 O O . ASP A 1 78 ? 33.343 20.821 -12.926 1.00 74.00 78 ASP A O 1
ATOM 646 N N . THR A 1 79 ? 33.014 22.920 -13.647 1.00 70.31 79 THR A N 1
ATOM 647 C CA . THR A 1 79 ? 33.417 23.635 -12.421 1.00 70.31 79 THR A CA 1
ATOM 648 C C . THR A 1 79 ? 32.241 24.205 -11.626 1.00 70.31 79 THR A C 1
ATOM 650 O O . THR A 1 79 ? 32.443 24.756 -10.541 1.00 70.31 79 THR A O 1
ATOM 653 N N . ALA A 1 80 ? 31.013 24.091 -12.137 1.00 71.50 80 ALA A N 1
ATOM 654 C CA . ALA A 1 80 ? 29.825 24.617 -11.486 1.00 71.50 80 ALA A CA 1
ATOM 655 C C . ALA A 1 80 ? 29.178 23.552 -10.594 1.00 71.50 80 ALA A C 1
ATOM 657 O O . ALA A 1 80 ? 28.802 22.468 -11.046 1.00 71.50 80 ALA A O 1
ATOM 658 N N . MET A 1 81 ? 29.010 23.895 -9.318 1.00 70.31 81 MET A N 1
ATOM 659 C CA . MET A 1 81 ? 28.193 23.122 -8.388 1.00 70.31 81 MET A CA 1
ATOM 660 C C . MET A 1 81 ? 26.720 23.426 -8.661 1.00 70.31 81 MET A C 1
ATOM 662 O O . MET A 1 81 ? 26.277 24.559 -8.463 1.00 70.31 81 MET A O 1
ATOM 666 N N . LEU A 1 82 ? 25.951 22.428 -9.100 1.00 68.62 82 LEU A N 1
ATOM 667 C CA . LEU A 1 82 ? 24.505 22.571 -9.224 1.00 68.62 82 LEU A CA 1
ATOM 668 C C . LEU A 1 82 ? 23.855 22.254 -7.881 1.00 68.62 82 LEU A C 1
ATOM 670 O O . LEU A 1 82 ? 24.010 21.168 -7.319 1.00 68.62 82 LEU A O 1
ATOM 674 N N . GLN A 1 83 ? 23.106 23.220 -7.362 1.00 68.06 83 GLN A N 1
ATOM 675 C CA . GLN A 1 83 ? 22.298 23.020 -6.172 1.00 68.06 83 GLN A CA 1
ATOM 676 C C . GLN A 1 83 ? 20.958 22.413 -6.592 1.00 68.06 83 GLN A C 1
ATOM 678 O O . GLN A 1 83 ? 20.213 23.002 -7.375 1.00 68.06 83 GLN A O 1
ATOM 683 N N . GLN A 1 84 ? 20.646 21.224 -6.079 1.00 61.84 84 GLN A N 1
ATOM 684 C CA . GLN A 1 84 ? 19.344 20.605 -6.293 1.00 61.84 84 GLN A CA 1
ATOM 685 C C . GLN A 1 84 ? 18.270 21.438 -5.587 1.00 61.84 84 GLN A C 1
ATOM 687 O O . GLN A 1 84 ? 18.240 21.513 -4.356 1.00 61.84 84 GLN A O 1
ATOM 692 N N . LEU A 1 85 ? 17.386 22.060 -6.366 1.00 63.09 85 LEU A N 1
ATOM 693 C CA . LEU A 1 85 ? 16.171 22.662 -5.831 1.00 63.09 85 LEU A CA 1
ATOM 694 C C . LEU A 1 85 ? 15.217 21.541 -5.392 1.00 63.09 85 LEU A C 1
ATOM 696 O O . LEU A 1 85 ? 15.124 20.521 -6.084 1.00 63.09 85 LEU A O 1
ATOM 700 N N . PRO A 1 86 ? 14.515 21.698 -4.256 1.00 59.12 86 PRO A N 1
ATOM 701 C CA . PRO A 1 86 ? 13.482 20.753 -3.867 1.00 59.12 86 PRO A CA 1
ATOM 702 C C . PRO A 1 86 ? 12.463 20.663 -5.001 1.00 59.12 86 PRO A C 1
ATOM 704 O O . PRO A 1 86 ? 11.950 21.680 -5.473 1.00 59.12 86 PRO A O 1
ATOM 707 N N . MET A 1 87 ? 12.217 19.441 -5.473 1.00 55.19 87 MET A N 1
ATOM 708 C CA . MET A 1 87 ? 11.229 19.198 -6.513 1.00 55.19 87 MET A CA 1
ATOM 709 C C . MET A 1 87 ? 9.877 19.657 -5.967 1.00 55.19 87 MET A C 1
ATOM 711 O O . MET A 1 87 ? 9.397 19.108 -4.978 1.00 55.19 87 MET A O 1
ATOM 715 N N . GLN A 1 88 ? 9.284 20.691 -6.566 1.00 50.56 88 GLN A N 1
ATOM 716 C CA . GLN A 1 88 ? 7.885 20.998 -6.298 1.00 50.56 88 GLN A CA 1
ATOM 717 C C . GLN A 1 88 ? 7.085 19.781 -6.749 1.00 50.56 88 GLN A C 1
ATOM 719 O O . GLN A 1 88 ? 7.148 19.403 -7.922 1.00 50.56 88 GLN A O 1
ATOM 724 N N . GLU A 1 89 ? 6.388 19.134 -5.816 1.00 55.44 89 GLU A N 1
ATOM 725 C CA . GLU A 1 89 ? 5.482 18.045 -6.150 1.00 55.44 89 GLU A CA 1
ATOM 726 C C . GLU A 1 89 ? 4.396 18.610 -7.065 1.00 55.44 89 GLU A C 1
ATOM 728 O O . GLU A 1 89 ? 3.458 19.281 -6.639 1.00 55.44 89 GLU A O 1
ATOM 733 N N . SER A 1 90 ? 4.562 18.392 -8.367 1.00 49.53 90 SER A N 1
ATOM 734 C CA . SER A 1 90 ? 3.496 18.629 -9.317 1.00 49.53 90 SER A CA 1
ATOM 735 C C . SER A 1 90 ? 2.500 17.499 -9.107 1.00 49.53 90 SER A C 1
ATOM 737 O O . SER A 1 90 ? 2.730 16.363 -9.533 1.00 49.53 90 SER A O 1
ATOM 739 N N . TYR A 1 91 ? 1.421 17.791 -8.382 1.00 57.19 91 TYR A N 1
ATOM 740 C CA . TYR A 1 91 ? 0.268 16.907 -8.279 1.00 57.19 91 TYR A CA 1
ATOM 741 C C . TYR A 1 91 ? -0.365 16.803 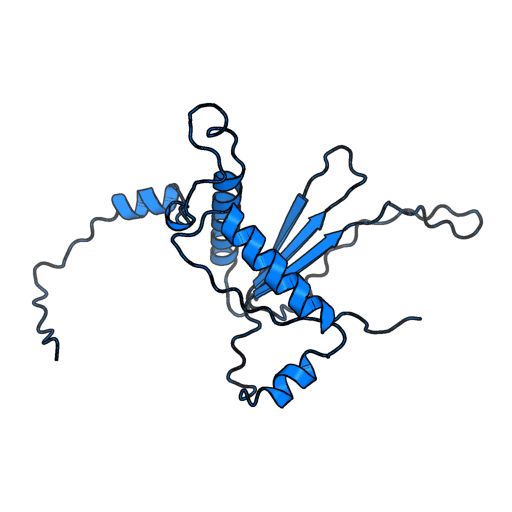-9.673 1.00 57.19 91 TYR A C 1
ATOM 743 O O . TYR A 1 91 ? -1.268 17.556 -10.029 1.00 57.19 91 TYR A O 1
ATOM 751 N N . GLY A 1 92 ? 0.180 15.923 -10.514 1.00 55.94 92 GLY A N 1
ATOM 752 C CA . GLY A 1 92 ? -0.417 15.589 -11.800 1.00 55.94 92 GLY A CA 1
ATOM 753 C C . GLY A 1 92 ? -1.812 14.992 -11.607 1.00 55.94 92 GLY A C 1
ATOM 754 O O . GLY A 1 92 ? -2.155 14.549 -10.510 1.00 55.94 92 GLY A O 1
ATOM 755 N N . ALA A 1 93 ? -2.605 14.956 -12.681 1.00 59.66 93 ALA A N 1
ATOM 756 C CA . ALA A 1 93 ? -3.934 14.348 -12.663 1.00 59.66 93 ALA A CA 1
ATOM 757 C C . ALA A 1 93 ? -3.895 12.951 -12.016 1.00 59.66 93 ALA A C 1
ATOM 759 O O . ALA A 1 93 ? -3.041 12.121 -12.359 1.00 59.66 93 ALA A O 1
ATOM 760 N N . ALA A 1 94 ? -4.796 12.712 -11.060 1.00 65.38 94 ALA A N 1
ATOM 761 C CA . ALA A 1 94 ? -4.898 11.436 -10.372 1.00 65.38 94 ALA A CA 1
ATOM 762 C C . ALA A 1 94 ? -5.316 10.359 -11.382 1.00 65.38 94 ALA A C 1
ATOM 764 O O . ALA A 1 94 ? -6.394 10.412 -11.961 1.00 65.38 94 ALA A O 1
ATOM 765 N N . LYS A 1 95 ? -4.420 9.399 -11.628 1.00 72.94 95 LYS A N 1
ATOM 766 C CA . LYS A 1 95 ? -4.676 8.243 -12.505 1.00 72.94 95 LYS A CA 1
ATOM 767 C C . LYS A 1 95 ? -5.279 7.048 -11.757 1.00 72.94 95 LYS A C 1
ATOM 769 O O . LYS A 1 95 ? -5.556 6.034 -12.381 1.00 72.94 95 LYS A O 1
ATOM 774 N N . PHE A 1 96 ? -5.393 7.175 -10.438 1.00 79.12 96 PHE A N 1
ATOM 775 C CA . PHE A 1 96 ? -5.832 6.164 -9.484 1.00 79.12 96 PHE A CA 1
ATOM 776 C C . PHE A 1 96 ? -6.726 6.851 -8.452 1.00 79.12 96 PHE A C 1
ATOM 778 O O . PHE A 1 96 ? -6.494 8.028 -8.146 1.00 79.12 96 PHE A O 1
ATOM 785 N N . ASP A 1 97 ? -7.676 6.113 -7.888 1.00 86.38 97 ASP A N 1
ATOM 786 C CA . ASP A 1 97 ? -8.557 6.595 -6.819 1.00 86.38 97 ASP A CA 1
ATOM 787 C C . ASP A 1 97 ? -7.728 6.979 -5.593 1.00 86.38 97 ASP A C 1
ATOM 789 O O . ASP A 1 97 ? -7.840 8.101 -5.092 1.00 86.38 97 ASP A O 1
ATOM 793 N N . PHE A 1 98 ? -6.804 6.092 -5.208 1.00 87.75 98 PHE A N 1
ATOM 794 C CA . PHE A 1 98 ? -5.749 6.351 -4.236 1.00 87.75 98 PHE A CA 1
ATOM 795 C C . PHE A 1 98 ? -4.376 5.910 -4.753 1.00 87.75 98 PHE A C 1
ATOM 797 O O . PHE A 1 98 ? -4.207 4.883 -5.405 1.00 87.75 98 PHE A O 1
ATOM 804 N N . LYS A 1 99 ? -3.340 6.669 -4.407 1.00 88.69 99 LYS A N 1
ATOM 805 C CA . LYS A 1 99 ? -1.943 6.313 -4.646 1.00 88.69 99 LYS A CA 1
ATOM 806 C C . LYS A 1 99 ? -1.131 6.596 -3.394 1.00 88.69 99 LYS A C 1
ATOM 808 O O . LYS A 1 99 ? -1.006 7.750 -2.992 1.00 88.69 99 LYS A O 1
ATOM 813 N N . LEU A 1 100 ? -0.537 5.558 -2.821 1.00 90.69 100 LEU A N 1
ATOM 814 C CA . LEU A 1 100 ? 0.408 5.667 -1.719 1.00 90.69 100 LEU A CA 1
ATOM 815 C C . LEU A 1 100 ? 1.833 5.672 -2.276 1.00 90.69 100 LEU A C 1
ATOM 817 O O . LEU A 1 100 ? 2.248 4.737 -2.954 1.00 90.69 100 LEU A O 1
ATOM 821 N N . THR A 1 101 ? 2.588 6.730 -2.000 1.00 90.44 101 THR A N 1
ATOM 822 C CA . THR A 1 101 ? 4.008 6.833 -2.350 1.00 90.44 101 THR A CA 1
ATOM 823 C C . THR A 1 101 ? 4.848 6.805 -1.082 1.00 90.44 101 THR A C 1
ATOM 825 O O . THR A 1 101 ? 4.757 7.707 -0.254 1.00 90.44 101 THR A O 1
ATOM 828 N N . CYS A 1 102 ? 5.669 5.774 -0.945 1.00 90.88 102 CYS A N 1
ATOM 829 C CA . CYS A 1 102 ? 6.650 5.609 0.112 1.00 90.88 102 CYS A CA 1
ATOM 830 C C . CYS A 1 102 ? 7.998 6.136 -0.387 1.00 90.88 102 CYS A C 1
ATOM 832 O O . CYS A 1 102 ? 8.513 5.673 -1.405 1.00 90.88 102 CYS A O 1
ATOM 834 N N . LEU A 1 103 ? 8.563 7.103 0.326 1.00 88.69 103 LEU A N 1
ATOM 835 C CA . LEU A 1 103 ? 9.863 7.695 0.048 1.00 88.69 103 LEU A CA 1
ATOM 836 C C . LEU A 1 103 ? 10.838 7.244 1.133 1.00 88.69 103 LEU A C 1
ATOM 838 O O . LEU A 1 103 ? 10.651 7.570 2.307 1.00 88.69 103 LEU A O 1
ATOM 842 N N . TYR A 1 104 ? 11.877 6.514 0.741 1.00 86.00 104 TYR A N 1
ATOM 843 C CA . TYR A 1 104 ? 12.943 6.079 1.638 1.00 86.00 104 TYR A CA 1
ATOM 844 C C . TYR A 1 104 ? 14.253 6.771 1.269 1.00 86.00 104 TYR A C 1
ATOM 846 O O . TYR A 1 104 ? 14.669 6.731 0.112 1.00 86.00 104 TYR A O 1
ATOM 854 N N . ASN A 1 105 ? 14.904 7.409 2.243 1.00 83.62 105 ASN A N 1
ATOM 855 C CA . ASN A 1 105 ? 16.217 8.021 2.060 1.00 83.62 105 ASN A CA 1
ATOM 856 C C . ASN A 1 105 ? 17.269 7.265 2.893 1.00 83.62 105 ASN A C 1
ATOM 858 O O . ASN A 1 105 ? 17.327 7.466 4.108 1.00 83.62 105 ASN A O 1
ATOM 862 N N . PRO A 1 106 ? 18.114 6.423 2.268 1.00 74.38 106 PRO A N 1
ATOM 863 C CA . PRO A 1 106 ? 19.116 5.634 2.977 1.00 74.38 106 PRO A CA 1
ATOM 864 C C . PRO A 1 106 ? 20.267 6.483 3.534 1.00 74.38 106 PRO A C 1
ATOM 866 O O . PRO A 1 106 ? 21.003 6.009 4.389 1.00 74.38 106 PRO A O 1
ATOM 869 N N . THR A 1 107 ? 20.441 7.724 3.062 1.00 71.50 107 THR A N 1
ATOM 870 C CA . THR A 1 107 ? 21.583 8.584 3.423 1.00 71.50 107 THR A CA 1
ATOM 871 C C . THR A 1 107 ? 21.218 9.718 4.369 1.00 71.50 107 THR A C 1
ATOM 873 O O . THR A 1 107 ? 22.072 10.520 4.733 1.00 71.50 107 THR A O 1
ATOM 876 N N . SER A 1 108 ? 19.942 9.842 4.741 1.00 69.44 108 SER A N 1
ATOM 877 C CA . SER A 1 108 ? 19.566 10.703 5.859 1.00 69.44 108 SER A CA 1
ATOM 878 C C . SER A 1 108 ? 19.886 9.987 7.165 1.00 69.44 108 SER A C 1
ATOM 880 O O . SER A 1 108 ? 19.448 8.848 7.332 1.00 69.44 108 SER A O 1
ATOM 882 N N . ASP A 1 109 ? 20.557 10.667 8.098 1.00 62.84 109 ASP A N 1
ATOM 883 C CA . ASP A 1 109 ? 20.884 10.132 9.433 1.00 62.84 109 ASP A CA 1
ATOM 884 C C . ASP A 1 109 ? 19.664 9.535 10.156 1.00 62.84 109 ASP A C 1
ATOM 886 O O . ASP A 1 109 ? 19.783 8.600 10.941 1.00 62.84 109 ASP A O 1
ATOM 890 N N . ASP A 1 110 ? 18.467 10.029 9.839 1.00 68.06 110 ASP A N 1
ATOM 891 C CA . ASP A 1 110 ? 17.229 9.614 10.483 1.00 68.06 110 ASP A CA 1
ATOM 892 C C . ASP A 1 110 ? 16.610 8.313 9.927 1.00 68.06 110 ASP A C 1
ATOM 894 O O . ASP A 1 110 ? 15.617 7.852 10.488 1.00 68.06 110 ASP A O 1
ATOM 898 N N . SER A 1 111 ? 17.117 7.737 8.821 1.00 67.25 111 SER A N 1
ATOM 899 C CA . SER A 1 111 ? 16.537 6.546 8.150 1.00 67.25 111 SER A CA 1
ATOM 900 C C . SER A 1 111 ? 15.004 6.595 7.995 1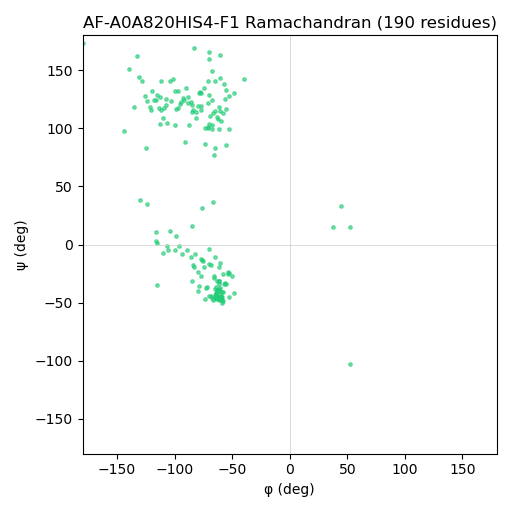.00 67.25 111 SER A C 1
ATOM 902 O O . SER A 1 111 ? 14.312 5.578 8.083 1.00 67.25 111 SER A O 1
ATOM 904 N N . LYS A 1 112 ? 14.445 7.796 7.807 1.00 76.88 112 LYS A N 1
ATOM 905 C CA . LYS A 1 112 ? 12.997 8.024 7.833 1.00 76.88 112 LYS A CA 1
ATOM 906 C C . LYS A 1 112 ? 12.338 7.495 6.564 1.00 76.88 112 LYS A C 1
ATOM 908 O O . LYS A 1 112 ? 12.784 7.767 5.449 1.00 76.88 112 LYS A O 1
ATOM 913 N N . LEU A 1 113 ? 11.227 6.790 6.760 1.00 84.31 113 LEU A N 1
ATOM 914 C CA . LEU A 1 113 ? 10.286 6.428 5.710 1.00 84.31 113 LEU A CA 1
ATOM 915 C C . LEU A 1 113 ? 9.145 7.450 5.712 1.00 84.31 113 LEU A C 1
ATOM 917 O O . LEU A 1 113 ? 8.429 7.584 6.705 1.00 84.31 113 LEU A O 1
ATOM 921 N N . SER A 1 114 ? 8.989 8.179 4.613 1.00 87.06 114 SER A N 1
ATOM 922 C CA . SER A 1 114 ? 7.908 9.150 4.433 1.00 87.06 114 SER A CA 1
ATOM 923 C 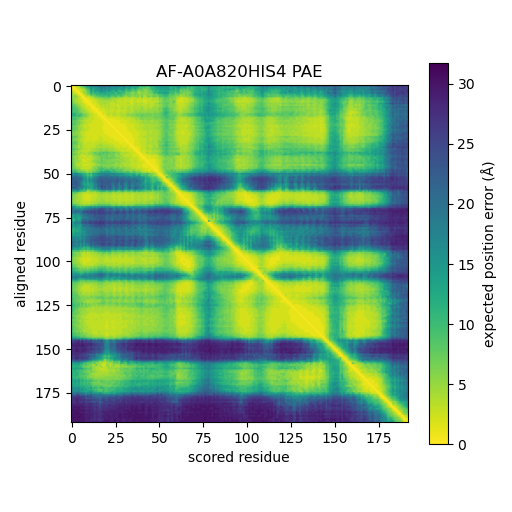C . SER A 1 114 ? 6.815 8.562 3.552 1.00 87.06 114 SER A C 1
ATOM 925 O O . SER A 1 114 ? 7.102 7.875 2.576 1.00 87.06 114 SER A O 1
ATOM 927 N N . PHE A 1 115 ? 5.560 8.872 3.862 1.00 88.44 115 PHE A N 1
ATOM 928 C CA . PHE A 1 115 ? 4.401 8.408 3.107 1.00 88.44 115 PHE A CA 1
ATOM 929 C C . PHE A 1 115 ? 3.628 9.606 2.559 1.00 88.44 115 PHE A C 1
ATOM 931 O O . PHE A 1 115 ? 3.325 10.539 3.300 1.00 88.44 115 PHE A O 1
ATOM 938 N N . CYS A 1 116 ? 3.286 9.569 1.274 1.00 89.19 116 CYS A N 1
ATOM 939 C CA . CYS A 1 116 ? 2.435 10.552 0.612 1.00 89.19 116 CYS A CA 1
ATOM 940 C C . CYS A 1 116 ? 1.218 9.839 0.016 1.00 89.19 116 CYS A C 1
ATOM 942 O O . CYS A 1 116 ? 1.367 8.960 -0.836 1.00 89.19 116 CYS A O 1
ATOM 944 N N . LEU A 1 117 ? 0.019 10.199 0.480 1.00 89.38 117 LEU A N 1
ATOM 945 C CA . LEU A 1 117 ? -1.243 9.689 -0.050 1.00 89.38 117 LEU A CA 1
ATOM 946 C C . LEU A 1 117 ? -1.827 10.716 -1.023 1.00 89.38 117 LEU A C 1
ATOM 948 O O . LEU A 1 117 ? -2.173 11.828 -0.637 1.00 89.38 117 LEU A O 1
ATOM 952 N N . THR A 1 118 ? -1.945 10.338 -2.291 1.00 88.81 118 THR A N 1
ATOM 953 C CA . THR A 1 118 ? -2.650 11.113 -3.318 1.00 88.81 118 THR A CA 1
ATOM 954 C C . THR A 1 118 ? -4.000 10.465 -3.591 1.00 88.81 118 THR A C 1
ATOM 956 O O . THR A 1 118 ? -4.075 9.242 -3.662 1.00 88.81 118 THR A O 1
ATOM 959 N N . CYS A 1 119 ? -5.047 11.259 -3.793 1.00 86.75 119 CYS A N 1
ATOM 960 C CA . CYS A 1 119 ? -6.366 10.766 -4.181 1.00 86.75 119 CYS A CA 1
ATOM 961 C C . CYS A 1 119 ? -6.947 11.568 -5.350 1.00 86.75 119 CYS A C 1
ATOM 963 O O . CYS A 1 119 ? -6.488 12.680 -5.640 1.00 86.75 119 CYS A O 1
ATOM 965 N N . SER A 1 120 ? -7.946 10.999 -6.024 1.00 86.75 120 SER A N 1
ATOM 966 C CA . SER A 1 120 ? -8.709 11.710 -7.050 1.00 86.75 120 SER A CA 1
ATOM 967 C C . SER A 1 120 ? -9.713 12.675 -6.423 1.00 86.75 120 SER A C 1
ATOM 969 O O . SER A 1 120 ? -10.636 12.251 -5.729 1.00 86.75 120 SER A O 1
ATOM 971 N N . ARG A 1 121 ? -9.571 13.975 -6.717 1.00 85.25 121 ARG A N 1
ATOM 972 C CA . ARG A 1 121 ? -10.516 15.015 -6.267 1.00 85.25 121 ARG A CA 1
ATOM 973 C C . ARG A 1 121 ? -11.892 14.915 -6.926 1.00 85.25 121 ARG A C 1
ATOM 975 O O . ARG A 1 121 ? -12.841 15.493 -6.411 1.00 85.25 121 ARG A O 1
ATOM 982 N N . ASP A 1 122 ? -11.997 14.194 -8.040 1.00 85.00 122 ASP A N 1
ATOM 983 C CA . ASP A 1 122 ? -13.277 13.954 -8.710 1.00 85.00 122 ASP A CA 1
ATOM 984 C C . ASP A 1 122 ? -14.131 12.922 -7.950 1.00 85.00 122 ASP A C 1
ATOM 986 O O . ASP A 1 122 ? -15.342 12.858 -8.153 1.00 85.00 122 ASP A O 1
ATOM 990 N N . LEU A 1 123 ? -13.503 12.119 -7.078 1.00 84.81 123 LEU A N 1
ATOM 991 C CA . LEU A 1 123 ? -14.140 11.025 -6.338 1.00 84.81 123 LEU A CA 1
ATOM 992 C C . LEU A 1 123 ? -14.162 11.249 -4.823 1.00 84.81 123 LEU A C 1
ATOM 994 O O . LEU A 1 123 ? -15.119 10.844 -4.166 1.00 84.81 123 LEU A O 1
ATOM 998 N N . PHE A 1 124 ? -13.127 11.884 -4.266 1.00 85.81 124 PHE A N 1
ATOM 999 C CA . PHE A 1 124 ? -12.964 12.053 -2.823 1.00 85.81 124 PHE A CA 1
ATOM 1000 C C . PHE A 1 124 ? -12.717 13.509 -2.452 1.00 85.81 124 PHE A C 1
ATOM 1002 O O . PHE A 1 124 ? -11.969 14.232 -3.116 1.00 85.81 124 PHE A O 1
ATOM 1009 N N . ASP A 1 125 ? -13.318 13.920 -1.340 1.00 87.75 125 ASP A N 1
ATOM 1010 C CA . ASP A 1 125 ? -13.025 15.195 -0.707 1.00 87.75 125 ASP A CA 1
ATOM 1011 C C . ASP A 1 125 ? -11.783 15.112 0.198 1.00 87.75 125 ASP A C 1
ATOM 1013 O O . ASP A 1 125 ? -11.235 14.046 0.502 1.00 87.75 125 ASP A O 1
ATOM 1017 N N . GLU A 1 126 ? -11.315 16.282 0.628 1.00 87.88 126 GLU A N 1
ATOM 1018 C CA . GLU A 1 126 ? -10.144 16.405 1.496 1.00 87.88 126 GLU A CA 1
ATOM 1019 C C . GLU A 1 126 ? -10.353 15.701 2.844 1.00 87.88 126 GLU A C 1
ATOM 1021 O O . GLU A 1 126 ? -9.446 15.038 3.348 1.00 87.88 126 GLU A O 1
ATOM 1026 N N . THR A 1 127 ? -11.561 15.785 3.406 1.00 90.56 127 THR A N 1
ATOM 1027 C CA . THR A 1 127 ? -11.908 15.146 4.678 1.00 90.56 127 THR A CA 1
ATOM 1028 C C . THR A 1 127 ? -11.754 13.629 4.599 1.00 90.56 127 THR A C 1
ATOM 1030 O O . THR A 1 127 ? -11.122 13.032 5.472 1.00 90.56 127 THR A O 1
ATOM 1033 N N . THR A 1 128 ? -12.243 13.003 3.527 1.00 88.69 128 THR A N 1
ATOM 1034 C CA . THR A 1 128 ? -12.108 11.560 3.304 1.00 88.69 128 THR A CA 1
ATOM 1035 C C . THR A 1 128 ? -10.643 11.162 3.160 1.00 88.69 128 THR A C 1
ATOM 1037 O O . THR A 1 128 ? -10.201 10.204 3.796 1.00 88.69 128 THR A O 1
ATOM 1040 N N . ALA A 1 129 ? -9.858 11.917 2.386 1.00 88.31 129 ALA A N 1
ATOM 1041 C CA . ALA A 1 129 ? -8.432 11.649 2.215 1.00 88.31 129 ALA A CA 1
ATOM 1042 C C . ALA A 1 129 ? -7.661 11.719 3.546 1.00 88.31 129 ALA A C 1
ATOM 1044 O O . ALA A 1 129 ? -6.816 10.862 3.821 1.00 88.31 129 ALA A O 1
ATOM 1045 N N . ILE A 1 130 ? -7.985 12.699 4.398 1.00 90.56 130 ILE A N 1
ATOM 1046 C CA . ILE A 1 130 ? -7.401 12.847 5.736 1.00 90.56 130 ILE A CA 1
ATOM 1047 C C . ILE A 1 130 ? -7.765 11.654 6.624 1.00 90.56 130 ILE A C 1
ATOM 1049 O O . ILE A 1 130 ? -6.875 11.091 7.261 1.00 90.56 130 ILE A O 1
ATOM 1053 N N . ILE A 1 131 ? -9.033 11.235 6.651 1.00 91.06 131 ILE A N 1
ATOM 1054 C CA . ILE A 1 131 ? -9.477 10.089 7.459 1.00 91.06 131 ILE A CA 1
ATOM 1055 C C . ILE A 1 131 ? -8.757 8.812 7.015 1.00 91.06 131 ILE A C 1
ATOM 1057 O O . ILE A 1 131 ? -8.222 8.084 7.850 1.00 91.06 131 ILE A O 1
ATOM 1061 N N . VAL A 1 132 ? -8.671 8.552 5.706 1.00 91.06 132 VAL A N 1
ATOM 1062 C CA . VAL A 1 132 ? -7.950 7.385 5.171 1.00 91.06 132 VAL A CA 1
ATOM 1063 C C . VAL A 1 132 ? -6.473 7.419 5.575 1.00 91.06 132 VAL A C 1
ATOM 1065 O O . VAL A 1 132 ? -5.944 6.414 6.053 1.00 91.06 132 VAL A O 1
ATOM 1068 N N . ALA A 1 133 ? -5.810 8.574 5.457 1.00 91.19 133 ALA A N 1
ATOM 1069 C CA . ALA A 1 133 ? -4.418 8.731 5.874 1.00 91.19 133 ALA A CA 1
ATOM 1070 C C . ALA A 1 133 ? -4.230 8.511 7.386 1.00 91.19 133 ALA A C 1
ATOM 1072 O O . ALA A 1 133 ? -3.276 7.854 7.806 1.00 91.19 133 ALA A O 1
ATOM 1073 N N . GLN A 1 134 ? -5.150 9.018 8.212 1.00 92.75 134 GLN A N 1
ATOM 1074 C CA . GLN A 1 134 ? -5.129 8.824 9.661 1.00 92.75 134 GLN A CA 1
ATOM 1075 C C . GLN A 1 134 ? -5.327 7.357 10.043 1.00 92.75 134 GLN A C 1
ATOM 1077 O O . GLN A 1 134 ? -4.601 6.856 10.899 1.00 92.75 134 GLN A O 1
ATOM 1082 N N . ARG A 1 135 ? -6.263 6.652 9.399 1.00 92.50 135 ARG A N 1
ATOM 1083 C CA . ARG A 1 135 ? -6.496 5.218 9.625 1.00 92.50 135 ARG A CA 1
ATOM 1084 C C . ARG A 1 135 ? -5.288 4.379 9.217 1.00 92.50 135 ARG A C 1
ATOM 1086 O O . ARG A 1 135 ? -4.879 3.500 9.971 1.00 92.50 135 ARG A O 1
ATOM 1093 N N . LEU A 1 136 ? -4.665 4.691 8.078 1.00 90.81 136 LEU A N 1
ATOM 1094 C CA . LEU A 1 136 ? -3.430 4.032 7.645 1.00 90.81 136 LEU A CA 1
ATOM 1095 C C . LEU A 1 136 ? -2.301 4.251 8.657 1.00 90.81 136 LEU A C 1
ATOM 1097 O O . LEU A 1 136 ? -1.650 3.291 9.065 1.00 90.81 136 LEU A O 1
ATOM 1101 N N . LYS A 1 137 ? -2.108 5.492 9.116 1.00 90.56 137 LYS A N 1
ATOM 1102 C CA . LYS A 1 137 ? -1.142 5.801 10.174 1.00 90.56 137 LYS A CA 1
ATOM 1103 C C . LYS A 1 137 ? -1.454 5.029 11.456 1.00 90.56 137 LYS A C 1
ATOM 1105 O O . LYS A 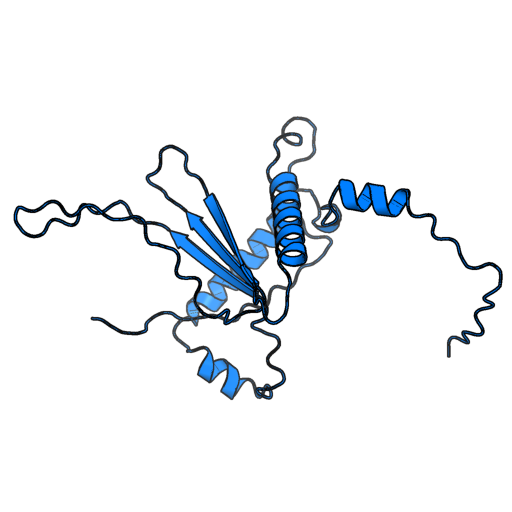1 137 ? -0.550 4.448 12.037 1.00 90.56 137 LYS A O 1
ATOM 1110 N N . HIS A 1 138 ? -2.717 4.981 11.873 1.00 90.25 138 HIS A N 1
ATOM 1111 C CA . HIS A 1 138 ? -3.131 4.265 13.076 1.00 90.25 138 HIS A CA 1
ATOM 1112 C C . HIS A 1 138 ? -2.820 2.764 13.001 1.00 90.25 138 HIS A C 1
ATOM 1114 O O . HIS A 1 138 ? -2.417 2.174 14.001 1.00 90.25 138 HIS A O 1
ATOM 1120 N N . LEU A 1 139 ? -2.978 2.148 11.827 1.00 87.69 139 LEU A N 1
ATOM 1121 C CA . LEU A 1 139 ? -2.628 0.746 11.592 1.00 87.69 139 LEU A CA 1
ATOM 1122 C C . LEU A 1 139 ? -1.107 0.539 11.692 1.00 87.69 139 LEU A C 1
ATOM 1124 O O . LEU A 1 139 ? -0.650 -0.339 12.420 1.00 87.69 139 LEU A O 1
ATOM 1128 N N . VAL A 1 140 ? -0.317 1.389 11.029 1.00 86.81 140 VAL A N 1
ATOM 1129 C CA . VAL A 1 140 ? 1.156 1.351 11.105 1.00 86.81 140 VAL A CA 1
ATOM 1130 C C . VAL A 1 140 ? 1.634 1.557 12.547 1.00 86.81 140 VAL A C 1
ATOM 1132 O O . VAL A 1 140 ? 2.466 0.797 13.037 1.00 86.81 140 VAL A O 1
ATOM 1135 N N . ASP A 1 141 ? 1.064 2.521 13.266 1.00 87.12 141 ASP A N 1
ATOM 1136 C CA . ASP A 1 141 ? 1.392 2.778 14.666 1.00 87.12 141 ASP A CA 1
ATOM 1137 C C . ASP A 1 141 ? 1.068 1.560 15.545 1.00 87.12 141 ASP A C 1
ATOM 1139 O O . ASP A 1 141 ? 1.858 1.230 16.422 1.00 87.12 141 ASP A O 1
ATOM 1143 N N . GLN A 1 142 ? -0.040 0.847 15.310 1.00 85.81 142 GLN A N 1
ATOM 1144 C CA . GLN A 1 142 ? -0.358 -0.389 16.042 1.00 85.81 142 GLN A CA 1
ATOM 1145 C C . GLN A 1 142 ? 0.664 -1.505 15.791 1.00 85.81 142 GLN A C 1
ATOM 1147 O O . GLN A 1 142 ? 0.988 -2.246 16.716 1.00 85.81 142 GLN A O 1
ATOM 1152 N N . LEU A 1 143 ? 1.187 -1.609 14.568 1.00 81.56 143 LEU A N 1
ATOM 1153 C CA . LEU A 1 143 ? 2.178 -2.622 14.200 1.00 81.56 143 LEU A CA 1
ATOM 1154 C C . LEU A 1 143 ? 3.567 -2.339 14.790 1.00 81.56 143 LEU A C 1
ATOM 1156 O O . LEU A 1 143 ? 4.258 -3.272 15.194 1.00 81.56 143 LEU A O 1
ATOM 1160 N N . PHE A 1 144 ? 3.976 -1.067 14.851 1.00 79.56 144 PHE A N 1
ATOM 1161 C CA . PHE A 1 144 ? 5.347 -0.679 15.210 1.00 79.56 144 PHE A CA 1
ATOM 1162 C C . PHE A 1 144 ? 5.492 0.004 16.582 1.00 79.56 144 PHE A C 1
ATOM 1164 O O . PHE A 1 144 ? 6.618 0.216 17.038 1.00 79.56 144 PHE A O 1
ATOM 1171 N N . SER A 1 145 ? 4.402 0.336 17.284 1.00 75.75 145 SER A N 1
ATOM 1172 C CA . SER A 1 145 ? 4.481 0.895 18.641 1.00 75.75 145 SER A CA 1
ATOM 1173 C C . SER A 1 145 ? 4.965 -0.165 19.630 1.00 75.75 145 SER A C 1
ATOM 1175 O O . SER A 1 145 ? 4.260 -1.107 19.984 1.00 75.75 145 SER A O 1
ATOM 1177 N N . SER A 1 146 ? 6.184 0.028 20.124 1.00 48.91 146 SER A N 1
ATOM 1178 C CA . SER A 1 146 ? 6.986 -0.861 20.970 1.00 48.91 146 SER A CA 1
ATOM 1179 C C . SER A 1 146 ? 6.449 -1.120 22.393 1.00 48.91 146 SER A C 1
ATOM 1181 O O . SER A 1 146 ? 7.238 -1.212 23.334 1.00 48.91 146 SER A O 1
ATOM 1183 N N . LYS A 1 147 ? 5.130 -1.223 22.608 1.00 49.19 147 LYS A N 1
ATOM 1184 C CA . LYS A 1 147 ? 4.546 -1.580 23.918 1.00 49.19 147 LYS A CA 1
ATOM 1185 C C . LYS A 1 147 ? 4.206 -3.069 24.066 1.00 49.19 147 LYS A C 1
ATOM 1187 O O . LYS A 1 147 ? 3.817 -3.481 25.153 1.00 49.19 147 LYS A O 1
ATOM 1192 N N . SER A 1 148 ? 4.437 -3.871 23.025 1.00 42.56 148 SER A N 1
ATOM 1193 C CA . SER A 1 148 ? 4.311 -5.339 23.068 1.00 42.56 148 SER A CA 1
ATOM 1194 C C . SER A 1 148 ? 5.654 -6.067 23.239 1.00 42.56 148 SER A C 1
ATOM 1196 O O . SER A 1 148 ? 5.679 -7.273 23.438 1.00 42.56 148 SER A O 1
ATOM 1198 N N . ILE A 1 149 ? 6.786 -5.350 23.234 1.00 48.81 149 ILE A N 1
ATOM 1199 C CA . ILE A 1 149 ? 8.127 -5.969 23.304 1.00 48.81 149 ILE A CA 1
ATOM 1200 C C . ILE A 1 149 ? 8.483 -6.442 24.733 1.00 48.81 149 ILE A C 1
ATOM 1202 O O . ILE A 1 149 ? 9.420 -7.213 24.909 1.00 48.81 149 ILE A O 1
ATOM 1206 N N . SER A 1 150 ? 7.730 -6.044 25.767 1.00 41.66 150 SER A N 1
ATOM 1207 C CA . SER A 1 150 ? 8.060 -6.353 27.170 1.00 41.66 150 SER A CA 1
ATOM 1208 C C . SER A 1 150 ? 7.073 -7.249 27.929 1.00 41.66 150 SER A C 1
ATOM 1210 O O . SER A 1 150 ? 7.345 -7.554 29.083 1.00 41.66 150 SER A O 1
ATOM 1212 N N . ASN A 1 151 ? 5.985 -7.728 27.316 1.00 38.06 151 ASN A N 1
ATOM 1213 C CA . ASN A 1 151 ? 5.065 -8.690 27.940 1.00 38.06 151 ASN A CA 1
ATOM 1214 C C . ASN A 1 151 ? 4.552 -9.674 26.884 1.00 38.06 151 ASN A C 1
ATOM 1216 O O . ASN A 1 151 ? 3.632 -9.313 26.165 1.00 38.06 151 ASN A O 1
ATOM 1220 N N . GLU A 1 152 ? 5.157 -10.866 26.787 1.00 44.03 152 GLU A N 1
ATOM 1221 C CA . GLU A 1 152 ? 4.656 -12.126 26.175 1.00 44.03 152 GLU A CA 1
ATOM 1222 C C . GLU A 1 152 ? 3.808 -12.088 24.875 1.00 44.03 152 GLU A C 1
ATOM 1224 O O . GLU A 1 152 ? 3.219 -13.093 24.487 1.00 44.03 152 GLU A O 1
ATOM 1229 N N . ILE A 1 153 ? 3.765 -10.979 24.139 1.00 46.81 153 ILE A N 1
ATOM 1230 C CA . ILE A 1 153 ? 3.035 -10.826 22.882 1.00 46.81 153 ILE A CA 1
ATOM 1231 C C . ILE A 1 153 ? 4.055 -10.360 21.860 1.00 46.81 153 ILE A C 1
ATOM 1233 O O . ILE A 1 153 ? 4.228 -9.174 21.588 1.00 46.81 153 ILE A O 1
ATOM 1237 N N . ASN A 1 154 ? 4.770 -11.336 21.313 1.00 51.66 154 ASN A N 1
ATOM 1238 C CA . ASN A 1 154 ? 5.614 -11.127 20.152 1.00 51.66 154 ASN A CA 1
ATOM 1239 C C . ASN A 1 154 ? 4.747 -10.457 19.059 1.00 51.66 154 ASN A C 1
ATOM 1241 O O . ASN A 1 154 ? 3.672 -10.991 18.757 1.00 51.66 154 ASN A O 1
ATOM 1245 N N . PRO A 1 155 ? 5.153 -9.324 18.454 1.00 51.25 155 PRO A N 1
ATOM 1246 C CA . PRO A 1 155 ? 4.413 -8.714 17.341 1.00 51.25 155 PRO A CA 1
ATOM 1247 C C . PRO A 1 155 ? 4.146 -9.718 16.202 1.00 51.25 155 PRO A C 1
ATOM 1249 O O . PRO A 1 155 ? 3.134 -9.614 15.515 1.00 51.25 155 PRO A O 1
ATOM 1252 N N . ASN A 1 156 ? 4.977 -10.760 16.105 1.00 52.91 156 ASN A N 1
ATOM 1253 C CA . ASN A 1 156 ? 4.866 -11.890 15.184 1.00 52.91 156 ASN A CA 1
ATOM 1254 C C . ASN A 1 156 ? 3.636 -12.800 15.386 1.00 52.91 156 ASN A C 1
ATOM 1256 O O . ASN A 1 156 ? 3.370 -13.638 14.540 1.00 52.91 156 ASN A O 1
ATOM 1260 N N . LEU A 1 157 ? 2.869 -12.674 16.476 1.00 54.16 157 LEU A N 1
ATOM 1261 C CA . LEU A 1 157 ? 1.714 -13.548 16.774 1.00 54.16 157 LEU A CA 1
ATOM 1262 C C . LEU A 1 157 ? 0.371 -12.808 16.793 1.00 54.16 157 LEU A C 1
ATOM 1264 O O . LEU A 1 157 ? -0.672 -13.392 17.106 1.00 54.16 157 LEU A O 1
ATOM 1268 N N . THR A 1 158 ? 0.365 -11.510 16.485 1.00 65.75 158 THR A N 1
ATOM 1269 C CA . THR A 1 158 ? -0.890 -10.759 16.442 1.00 65.75 158 THR A CA 1
ATOM 1270 C C . THR A 1 158 ? -1.559 -11.008 15.099 1.00 65.75 158 THR A C 1
ATOM 1272 O O . THR A 1 158 ? -1.086 -10.545 14.064 1.00 65.75 158 THR A O 1
ATOM 1275 N N . SER A 1 159 ? -2.656 -11.763 15.130 1.00 76.62 159 SER A N 1
ATOM 1276 C CA . SER A 1 159 ? -3.536 -11.937 13.976 1.00 76.62 159 SER A CA 1
ATOM 1277 C C . SER A 1 159 ? -4.047 -10.578 13.481 1.00 76.62 159 SER A C 1
ATOM 1279 O O . SER A 1 159 ? -4.420 -9.723 14.291 1.00 76.62 159 SER A O 1
ATOM 1281 N N . ILE A 1 160 ? -4.079 -10.385 12.162 1.00 79.50 160 ILE A N 1
ATOM 1282 C CA . ILE A 1 160 ? -4.497 -9.139 11.496 1.00 79.50 160 ILE A CA 1
ATOM 1283 C C . ILE A 1 160 ? -5.905 -8.722 11.924 1.00 79.50 160 ILE A C 1
ATOM 1285 O O . ILE A 1 160 ? -6.175 -7.531 12.070 1.00 79.50 160 ILE A O 1
ATOM 1289 N N . SER A 1 161 ? -6.779 -9.692 12.205 1.00 79.75 161 SER A N 1
ATOM 1290 C CA . SER A 1 161 ? -8.134 -9.470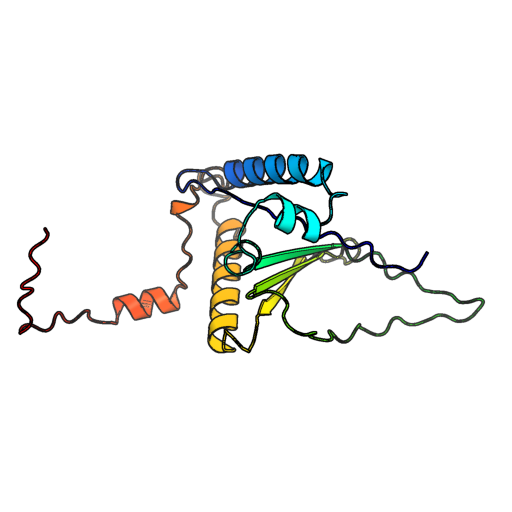 12.727 1.00 79.75 161 SER A CA 1
ATOM 1291 C C . SER A 1 161 ? -8.199 -8.606 13.995 1.00 79.75 161 SER A C 1
ATOM 1293 O O . SER A 1 161 ? -9.235 -8.004 14.275 1.00 79.75 161 SER A O 1
ATOM 1295 N N . LYS A 1 162 ? -7.111 -8.529 14.772 1.00 80.81 162 LYS A N 1
ATOM 1296 C CA . LYS A 1 162 ? -7.045 -7.750 16.018 1.00 80.81 162 LYS A CA 1
ATOM 1297 C C . LYS A 1 162 ? -6.672 -6.282 15.803 1.00 80.81 162 LYS A C 1
ATOM 1299 O O . LYS A 1 162 ? -6.768 -5.504 16.751 1.00 80.81 162 LYS A O 1
ATOM 1304 N N . LEU A 1 163 ? -6.235 -5.901 14.603 1.00 82.19 163 LEU A N 1
ATOM 1305 C CA . LEU A 1 163 ? -5.885 -4.518 14.286 1.00 82.19 163 LEU A CA 1
ATOM 1306 C C . LEU A 1 163 ? -7.155 -3.698 14.059 1.00 82.19 163 LEU A C 1
ATOM 1308 O O . LEU A 1 163 ? -8.035 -4.080 13.288 1.00 82.19 163 LEU A O 1
ATOM 1312 N N . SER A 1 164 ? -7.243 -2.539 14.710 1.00 83.81 164 SER A N 1
ATOM 1313 C CA . SER A 1 164 ? -8.367 -1.628 14.507 1.00 83.81 164 SER A CA 1
ATOM 1314 C C . SER A 1 164 ? -8.081 -0.684 13.350 1.00 83.81 164 SER A C 1
ATOM 1316 O O . SER A 1 164 ? -7.134 0.101 13.394 1.00 83.81 164 SER A O 1
ATOM 1318 N N . LEU A 1 165 ? -8.944 -0.709 12.337 1.00 84.56 165 LEU A N 1
ATOM 1319 C CA . LEU A 1 165 ? -8.965 0.310 11.287 1.00 84.56 165 LEU A CA 1
ATOM 1320 C C . LEU A 1 165 ? -9.756 1.558 11.712 1.00 84.56 165 LEU A C 1
ATOM 1322 O O . LEU A 1 165 ? -9.590 2.620 11.123 1.00 84.56 165 LEU A O 1
ATOM 1326 N N . ILE A 1 166 ? -10.614 1.426 12.727 1.00 87.19 166 ILE A N 1
ATOM 1327 C CA . ILE A 1 166 ? -11.428 2.515 13.269 1.00 87.19 166 ILE A CA 1
ATOM 1328 C C . ILE A 1 166 ? -10.550 3.361 14.186 1.00 87.19 166 ILE A C 1
ATOM 1330 O O . ILE A 1 166 ? -9.881 2.824 15.076 1.00 87.19 166 ILE A O 1
ATOM 1334 N N . LEU A 1 167 ? -10.567 4.679 13.984 1.00 87.25 167 LEU A N 1
ATOM 1335 C CA . LEU A 1 167 ? -9.829 5.603 14.837 1.00 87.25 167 LEU A CA 1
ATOM 1336 C C . LEU A 1 167 ? -10.441 5.631 16.248 1.00 87.25 167 LEU A C 1
ATOM 1338 O O . LEU A 1 167 ? -11.658 5.522 16.395 1.00 87.25 167 LEU A O 1
ATOM 1342 N N . PRO A 1 168 ? -9.645 5.865 17.306 1.00 84.12 168 PRO A N 1
ATOM 1343 C CA . PRO A 1 168 ? -10.174 5.958 18.668 1.00 84.12 168 PRO A CA 1
ATOM 1344 C C . PRO A 1 168 ? -11.288 7.003 18.834 1.00 84.12 168 PRO A C 1
ATOM 1346 O O . PRO A 1 168 ? -12.216 6.775 19.605 1.00 84.12 168 PRO A O 1
ATOM 1349 N N . VAL A 1 169 ? -11.212 8.116 18.093 1.00 85.12 169 VAL A N 1
ATOM 1350 C CA . VAL A 1 169 ? -12.244 9.167 18.081 1.00 85.12 169 VAL A CA 1
ATOM 1351 C C . VAL A 1 169 ? -13.544 8.681 17.435 1.00 85.12 169 VAL A C 1
ATOM 1353 O O . VAL A 1 169 ? -14.607 8.826 18.025 1.00 85.12 169 VAL A O 1
ATOM 1356 N N . GLU A 1 170 ? -13.457 7.986 16.298 1.00 83.69 170 GLU A N 1
ATOM 1357 C CA . GLU A 1 170 ? -14.617 7.390 15.623 1.00 83.69 170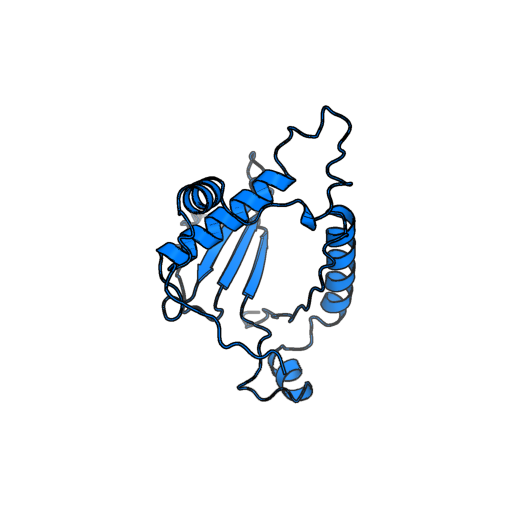 GLU A CA 1
ATOM 1358 C C . GLU A 1 170 ? -15.269 6.323 16.514 1.00 83.69 170 GLU A C 1
ATOM 1360 O O . GLU A 1 170 ? -16.487 6.242 16.621 1.00 83.69 170 GLU A O 1
ATOM 1365 N N . ALA A 1 171 ? -14.465 5.524 17.221 1.00 82.44 171 ALA A N 1
ATOM 1366 C CA . ALA A 1 171 ? -14.970 4.524 18.156 1.00 82.44 171 ALA A CA 1
ATOM 1367 C C . ALA A 1 171 ? -15.691 5.143 19.368 1.00 82.44 171 ALA A C 1
ATOM 1369 O O . ALA A 1 171 ? -16.568 4.495 19.940 1.00 82.44 171 ALA A O 1
ATOM 1370 N N . GLN A 1 172 ? -15.320 6.358 19.785 1.00 79.19 172 GLN A N 1
ATOM 1371 C CA . GLN A 1 172 ? -16.037 7.112 20.819 1.00 79.19 172 GLN A CA 1
ATOM 1372 C C . GLN A 1 172 ? -17.354 7.664 20.269 1.00 79.19 172 GLN A C 1
ATOM 1374 O O . GLN A 1 172 ? -18.396 7.415 20.864 1.00 79.19 172 GLN A O 1
ATOM 1379 N N . GLU A 1 173 ? -17.344 8.273 19.083 1.00 83.56 173 GLU A N 1
ATOM 1380 C CA . GLU A 1 173 ? -18.563 8.748 18.414 1.00 83.56 173 GLU A CA 1
ATOM 1381 C C . GLU A 1 173 ? -19.577 7.619 18.174 1.00 83.56 173 GLU A C 1
ATOM 1383 O O . GLU A 1 173 ? -20.770 7.786 18.418 1.00 83.56 173 GLU A O 1
ATOM 1388 N N . ILE A 1 174 ? -19.122 6.431 17.766 1.00 81.88 174 ILE A N 1
ATOM 1389 C CA . ILE A 1 174 ? -19.983 5.248 17.590 1.00 81.88 174 ILE A CA 1
ATOM 1390 C C . ILE A 1 174 ? -20.611 4.798 18.921 1.00 81.88 174 ILE A C 1
ATOM 1392 O O . ILE A 1 174 ? -21.718 4.266 18.937 1.00 81.88 174 ILE A O 1
ATOM 1396 N N . LYS A 1 175 ? -19.919 4.990 20.049 1.00 78.31 175 LYS A N 1
ATOM 1397 C CA . LYS A 1 175 ? -20.447 4.650 21.380 1.00 78.31 175 LYS A CA 1
ATOM 1398 C C . LYS A 1 175 ? -21.418 5.705 21.903 1.00 78.31 175 LYS A C 1
ATOM 1400 O O . LYS A 1 175 ? -22.392 5.347 22.559 1.00 78.31 175 LYS A O 1
ATOM 1405 N N . ASP A 1 176 ? -21.150 6.972 21.607 1.00 77.31 176 ASP A N 1
ATOM 1406 C CA . ASP A 1 176 ? -21.968 8.109 22.030 1.00 77.31 176 ASP A CA 1
ATOM 1407 C C . ASP A 1 176 ? -23.213 8.281 21.146 1.00 77.31 176 ASP A C 1
ATOM 1409 O O . ASP A 1 176 ? -24.237 8.816 21.581 1.00 77.31 176 ASP A O 1
ATOM 1413 N N . THR A 1 177 ? -23.167 7.772 19.913 1.00 70.25 177 THR A N 1
ATOM 1414 C CA . THR A 1 177 ? -24.347 7.643 19.061 1.00 70.25 177 THR A CA 1
ATOM 1415 C C . THR A 1 177 ? -25.252 6.545 19.607 1.00 70.25 177 THR A C 1
ATOM 1417 O O . THR A 1 177 ? -25.064 5.347 19.406 1.00 70.25 177 THR A O 1
ATOM 1420 N N . VAL A 1 178 ? -26.303 6.963 20.311 1.00 57.38 178 VAL A N 1
ATOM 1421 C CA . VAL A 1 178 ? -27.403 6.067 20.657 1.00 57.38 178 VAL A CA 1
ATOM 1422 C C . VAL A 1 178 ? -28.036 5.604 19.346 1.00 57.38 178 VAL A C 1
ATOM 1424 O O . VAL A 1 178 ? -28.724 6.377 18.676 1.00 57.38 178 VAL A O 1
ATOM 1427 N N . PHE A 1 179 ? -27.834 4.337 18.977 1.00 56.66 179 PHE A N 1
ATOM 1428 C CA . PHE A 1 179 ? -28.632 3.674 17.947 1.00 56.66 179 PHE A CA 1
ATOM 1429 C C . PHE A 1 179 ? -30.070 3.540 18.467 1.00 56.66 179 PHE A C 1
ATOM 1431 O O . PHE A 1 179 ? -30.510 2.486 18.926 1.00 56.66 179 PHE A O 1
ATOM 1438 N N . CYS A 1 180 ? -30.817 4.641 18.444 1.00 56.41 180 CYS A N 1
ATOM 1439 C CA . CYS A 1 180 ? -32.238 4.640 18.725 1.00 56.41 180 CYS A CA 1
ATOM 1440 C C . CYS A 1 180 ? -32.924 3.878 17.595 1.00 56.41 180 CYS A C 1
ATOM 1442 O O . CYS A 1 180 ? -33.197 4.430 16.528 1.00 56.41 180 CYS A O 1
ATOM 1444 N N . ARG A 1 181 ? -33.245 2.602 17.831 1.00 54.16 181 ARG A N 1
ATOM 1445 C CA . ARG A 1 181 ? -34.273 1.924 17.044 1.00 54.16 181 ARG A CA 1
ATOM 1446 C C . ARG A 1 181 ? -35.533 2.778 17.155 1.00 54.16 181 ARG A C 1
ATOM 1448 O O . ARG A 1 181 ? -36.064 2.941 18.254 1.00 54.16 181 ARG A O 1
ATOM 1455 N N . GLN A 1 182 ? -36.008 3.336 16.042 1.00 60.94 182 GLN A N 1
ATOM 1456 C CA . GLN A 1 182 ? -37.306 4.000 16.031 1.00 60.94 182 GLN A CA 1
ATOM 1457 C C . GLN A 1 182 ? -38.353 2.975 16.482 1.00 60.94 182 GLN A C 1
ATOM 1459 O O . GLN A 1 182 ? -38.579 1.971 15.808 1.00 60.94 182 GLN A O 1
ATOM 1464 N N . GLN A 1 183 ? -38.956 3.205 17.651 1.00 56.25 183 GLN A N 1
ATOM 1465 C CA . GLN A 1 183 ? -39.865 2.253 18.304 1.00 56.25 183 GLN A CA 1
ATOM 1466 C C . GLN A 1 183 ? -41.102 1.918 17.449 1.00 56.25 183 GLN A C 1
ATOM 1468 O O . GLN A 1 183 ? -41.741 0.898 17.683 1.00 56.25 183 GLN A O 1
ATOM 1473 N N . ASN A 1 184 ? -41.392 2.726 16.421 1.00 59.38 184 ASN A N 1
ATOM 1474 C CA . ASN A 1 184 ? -42.553 2.583 15.541 1.00 59.38 184 ASN A CA 1
ATOM 1475 C C . ASN A 1 184 ? -42.270 1.881 14.199 1.00 59.38 184 ASN A C 1
ATOM 1477 O O . ASN A 1 184 ? -43.164 1.834 13.358 1.00 59.38 184 ASN A O 1
ATOM 1481 N N . ILE A 1 185 ? -41.071 1.329 13.972 1.00 64.38 185 ILE A N 1
ATOM 1482 C CA . ILE A 1 185 ? -40.786 0.555 12.752 1.00 64.38 185 ILE A CA 1
ATOM 1483 C C . ILE A 1 185 ? -40.873 -0.946 13.059 1.00 64.38 185 ILE A C 1
ATOM 1485 O O . ILE A 1 185 ? -39.967 -1.550 13.648 1.00 64.38 185 ILE A O 1
ATOM 1489 N N . VAL A 1 186 ? -41.987 -1.553 12.642 1.00 60.50 186 VAL A N 1
ATOM 1490 C CA . VAL A 1 186 ? -42.146 -3.009 12.541 1.00 60.50 186 VAL A CA 1
ATOM 1491 C C . VAL A 1 186 ? -41.499 -3.439 11.227 1.00 60.50 186 VAL A C 1
ATOM 1493 O O . VAL A 1 186 ? -41.961 -3.065 10.154 1.00 60.50 186 VAL A O 1
ATOM 1496 N N . ASN A 1 187 ? -40.412 -4.207 11.298 1.00 58.66 187 ASN A N 1
ATOM 1497 C CA . ASN A 1 187 ? -39.829 -4.806 10.102 1.00 58.66 187 ASN A CA 1
ATOM 1498 C C . ASN A 1 187 ? -40.775 -5.901 9.592 1.00 58.66 187 ASN A C 1
ATOM 1500 O O . ASN A 1 187 ? -40.765 -7.010 10.117 1.00 58.66 187 ASN A O 1
ATOM 1504 N N . GLU A 1 188 ? -41.527 -5.628 8.524 1.00 52.97 188 GLU A N 1
ATOM 1505 C CA . GLU A 1 188 ? -42.170 -6.658 7.686 1.00 52.97 188 GLU A CA 1
ATOM 1506 C C . GLU A 1 188 ? -41.154 -7.354 6.756 1.00 52.97 188 GLU A C 1
ATOM 1508 O O . GLU A 1 188 ? -41.463 -7.777 5.643 1.00 52.97 188 GLU A O 1
ATOM 1513 N N . GLY A 1 189 ? -39.901 -7.471 7.199 1.00 47.59 189 GLY A N 1
ATOM 1514 C CA . GLY A 1 189 ? -38.864 -8.190 6.477 1.00 47.59 189 GLY A CA 1
ATOM 1515 C C . GLY A 1 189 ? -39.100 -9.690 6.589 1.00 47.59 189 GLY A C 1
ATOM 1516 O O . GLY A 1 189 ? -38.548 -10.339 7.476 1.00 47.59 189 GLY A O 1
ATOM 1517 N N . LYS A 1 190 ? -39.916 -10.255 5.694 1.00 43.28 190 LYS A N 1
ATOM 1518 C CA . LYS A 1 190 ? -39.834 -11.682 5.374 1.00 43.28 190 LYS A CA 1
ATOM 1519 C C . LYS A 1 190 ? -38.463 -11.927 4.751 1.00 43.28 190 LYS A C 1
ATOM 1521 O O . LYS A 1 190 ? -38.214 -11.502 3.629 1.00 43.28 190 LYS A O 1
ATOM 1526 N N . PHE A 1 191 ? -37.593 -12.618 5.476 1.00 47.06 191 PHE A N 1
ATOM 1527 C CA . PHE A 1 191 ? -36.477 -13.314 4.853 1.00 47.06 191 PHE A CA 1
ATOM 1528 C C . PHE A 1 191 ? -37.079 -14.458 4.026 1.00 47.06 191 PHE A C 1
ATOM 1530 O O . PHE A 1 191 ? -37.573 -15.432 4.594 1.00 47.06 191 PHE A O 1
ATOM 1537 N N . THR A 1 192 ? -37.144 -14.281 2.706 1.00 47.19 192 THR A N 1
ATOM 1538 C CA . THR A 1 192 ? -37.302 -15.383 1.743 1.00 47.19 192 THR A CA 1
ATOM 1539 C C . THR A 1 192 ? -35.938 -15.840 1.283 1.00 47.19 192 THR A C 1
ATOM 1541 O O . THR A 1 192 ? -35.120 -14.936 0.998 1.00 47.19 192 THR A O 1
#

Sequence (192 aa):
MVGMFVSTLPHRIQVDSDWSFEDLIEHVREKCLSILEHSHYPLQYILTDSHLKQSNVPFLEIALNFITLSEKSQWSLDTAMLQQLPMQESYGAAKFDFKLTCLYNPTSDDSKLSFCLTCSRDLFDETTAIIVAQRLKHLVDQLFSSKSISNEINPNLTSISKLSLILPVEAQEIKDTVFCRQQNIVNEGKFT